Protein AF-A0A1V5L7S1-F1 (afdb_monomer)

Secondary structure (DSSP, 8-state):
-------PPPPP-PPPPPPGGGS-SS--TT--TTSEEEETTEEEEEEE--SS--S--EEEEESSPP-TT----SS--EEEEEGGG-EEPP--S-TTSSPPPHHHHHHHHHHHHH-S-----HHHHHHHT--SHHHHHHHHHHHHT--HHHHHHHHTTS-HHHHHHHHHHHHHHHHHTT-----

Sequence (183 aa):
MKRHHDATRPEPFEPTPIPEHHRPRRPVADLVVGESVWYRDQRYWLERVPESWDASCMVRISSDRILPDRVPPKDRVSFCVHADHVTKAPVTRNPYGRQPTKKAVDRREMNRKEGTRDNGDTVAVILRQAHTLDDVYRLTAKHLGVKEADLRAKYGRLNPGQQRMNCGNRLRGAHKRGLLKLN

Foldseek 3Di:
DDDDDDDDDDDDDDDDDDDPVPPQPDPLVPDDQQFWKDAPNFIWGFHDFDPDDPPQRWTKTWPDGDDDPDDPDPDTDIDIDRSSRIGGDDPDPDRGHDDDPPVRVVQVVCCVVVNNDPVPDLLSVQCVVPPDLLSLLVSLCVQQVHDSVVLCVVDVPDPSVVSSVVSSVSNVVCVVVVVGDPD

Nearest PDB structures (foldseek):
  1yby-assembly1_A  TM=5.438E-01  e=1.115E+00  Acetivibrio thermocellus
  1yby-assembly1_B  TM=5.087E-01  e=1.256E+00  Acetivibrio thermocellus
  1ueb-assembly1_A  TM=4.501E-01  e=8.782E-01  Thermus thermophilus
  1ueb-assembly2_B  TM=4.412E-01  e=1.050E+00  Thermus thermophilus
  2ix3-assembly1_B  TM=2.205E-01  e=5.254E+00  Saccharomyces cerevisiae

Radius of gyration: 31.99 Å; Cα contacts (8 Å, |Δi|>4): 168; chains: 1; bounding box: 48×57×106 Å

Mean predicted aligned error: 15.63 Å

Structure (mmCIF, N/CA/C/O backbone):
data_AF-A0A1V5L7S1-F1
#
_entry.id   AF-A0A1V5L7S1-F1
#
loop_
_atom_site.group_PDB
_atom_site.id
_atom_site.type_symbol
_atom_site.label_atom_id
_atom_site.label_alt_id
_atom_site.label_comp_id
_atom_site.label_asym_id
_atom_site.label_entity_id
_atom_site.label_seq_id
_atom_site.pdbx_PDB_ins_code
_atom_site.Cartn_x
_atom_site.Cartn_y
_atom_site.Cartn_z
_atom_site.occupancy
_atom_site.B_iso_or_equiv
_atom_site.auth_seq_id
_atom_site.auth_comp_id
_atom_site.auth_asym_id
_atom_site.auth_atom_id
_atom_site.pdbx_PDB_model_num
ATOM 1 N N . MET A 1 1 ? 13.472 -41.014 -79.925 1.00 47.19 1 MET A N 1
ATOM 2 C CA . MET A 1 1 ? 13.234 -39.555 -79.848 1.00 47.19 1 MET A CA 1
ATOM 3 C C . MET A 1 1 ? 13.234 -39.129 -78.382 1.00 47.19 1 MET A C 1
ATOM 5 O O . MET A 1 1 ? 12.256 -39.375 -77.690 1.00 47.19 1 MET A O 1
ATOM 9 N N . LYS A 1 2 ? 14.352 -38.587 -77.880 1.00 48.44 2 LYS A N 1
ATOM 10 C CA . LYS A 1 2 ? 14.472 -38.07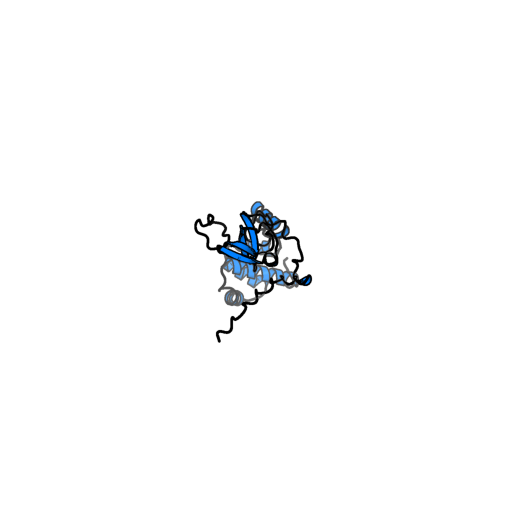6 -76.503 1.00 48.44 2 LYS A CA 1
ATOM 11 C C . LYS A 1 2 ? 14.082 -36.595 -76.508 1.00 48.44 2 LYS A C 1
ATOM 13 O O . LYS A 1 2 ? 14.720 -35.814 -77.205 1.00 48.44 2 LYS A O 1
ATOM 18 N N . ARG A 1 3 ? 13.016 -36.229 -75.791 1.00 58.62 3 ARG A N 1
ATOM 19 C CA . ARG A 1 3 ? 12.613 -34.828 -75.599 1.00 58.62 3 ARG A CA 1
ATOM 20 C C . ARG A 1 3 ? 13.480 -34.243 -74.488 1.00 58.62 3 ARG A C 1
ATOM 22 O O . ARG A 1 3 ? 13.413 -34.712 -73.356 1.00 58.62 3 ARG A O 1
ATOM 29 N N . HIS A 1 4 ? 14.323 -33.276 -74.834 1.00 58.78 4 HIS A N 1
ATOM 30 C CA . HIS A 1 4 ? 15.020 -32.447 -73.860 1.00 58.78 4 HIS A CA 1
ATOM 31 C C . HIS A 1 4 ? 13.988 -31.530 -73.195 1.00 58.78 4 HIS A C 1
ATOM 33 O O . HIS A 1 4 ? 13.328 -30.749 -73.875 1.00 58.78 4 HIS A O 1
ATOM 39 N N . HIS A 1 5 ? 13.809 -31.679 -71.883 1.00 61.75 5 HIS A N 1
ATOM 40 C CA . HIS A 1 5 ? 13.074 -30.718 -71.071 1.00 61.75 5 HIS A CA 1
ATOM 41 C C . HIS A 1 5 ? 14.023 -29.570 -70.735 1.00 61.75 5 HIS A C 1
ATOM 43 O O . HIS A 1 5 ? 14.982 -29.761 -69.988 1.00 61.75 5 HIS A O 1
ATOM 49 N N . ASP A 1 6 ? 13.761 -28.407 -71.325 1.00 67.50 6 ASP A N 1
ATOM 50 C CA . ASP A 1 6 ? 14.406 -27.155 -70.951 1.00 67.50 6 ASP A CA 1
ATOM 51 C C . ASP A 1 6 ? 13.973 -26.780 -69.530 1.00 67.50 6 ASP A C 1
ATOM 53 O O . ASP A 1 6 ? 12.782 -26.648 -69.236 1.00 67.50 6 ASP A O 1
ATOM 57 N N . ALA A 1 7 ? 14.947 -26.665 -68.630 1.00 65.00 7 ALA A N 1
ATOM 58 C CA . ALA A 1 7 ? 14.728 -26.247 -67.256 1.00 65.00 7 ALA A CA 1
ATOM 59 C C . ALA A 1 7 ? 14.625 -24.718 -67.218 1.00 65.00 7 ALA A C 1
ATOM 61 O O . ALA A 1 7 ? 15.635 -24.013 -67.201 1.00 65.00 7 ALA A O 1
ATOM 62 N N . THR A 1 8 ? 13.397 -24.202 -67.216 1.00 74.50 8 THR A N 1
ATOM 63 C CA . THR A 1 8 ? 13.124 -22.773 -67.048 1.00 74.50 8 THR A CA 1
ATOM 64 C C . THR A 1 8 ? 13.663 -22.312 -65.694 1.00 74.50 8 THR A C 1
ATOM 66 O O . THR A 1 8 ? 13.278 -22.827 -64.643 1.00 74.50 8 THR A O 1
ATOM 69 N N . ARG A 1 9 ? 14.600 -21.363 -65.719 1.00 70.75 9 ARG A N 1
ATOM 70 C CA . ARG A 1 9 ? 15.218 -20.784 -64.522 1.00 70.75 9 ARG A CA 1
ATOM 71 C C . ARG A 1 9 ? 14.132 -20.038 -63.725 1.00 70.75 9 ARG A C 1
ATOM 73 O O . ARG A 1 9 ? 13.419 -19.247 -64.338 1.00 70.75 9 ARG A O 1
ATOM 80 N N . PRO A 1 10 ? 13.964 -20.280 -62.411 1.00 71.62 10 PRO A N 1
ATOM 81 C CA . PRO A 1 10 ? 12.955 -19.572 -61.633 1.00 71.62 10 PRO A CA 1
ATOM 82 C C . PRO A 1 10 ? 13.271 -18.073 -61.608 1.00 71.62 10 PRO A C 1
ATOM 84 O O . PRO A 1 10 ? 14.418 -17.682 -61.376 1.00 71.62 10 PRO A O 1
ATOM 87 N N . GLU A 1 11 ? 12.246 -17.266 -61.874 1.00 76.69 11 GLU A N 1
ATOM 88 C CA . GLU A 1 11 ? 12.287 -15.805 -61.788 1.00 76.69 11 GLU A CA 1
ATOM 89 C C . GLU A 1 11 ? 12.789 -15.364 -60.399 1.00 76.69 11 GLU A C 1
ATOM 91 O O . GLU A 1 11 ? 12.430 -15.985 -59.387 1.00 76.69 11 GLU A O 1
ATOM 96 N N . PRO A 1 12 ? 13.632 -14.319 -60.319 1.00 73.31 12 PRO A N 1
ATOM 97 C CA . PRO A 1 12 ? 14.098 -13.787 -59.048 1.00 73.31 12 PRO A CA 1
ATOM 98 C C . PRO A 1 12 ? 12.904 -13.316 -58.210 1.00 73.31 12 PRO A C 1
ATOM 100 O O . PRO A 1 12 ? 12.060 -12.550 -58.664 1.00 73.31 12 PRO A O 1
ATOM 103 N N . PHE A 1 13 ? 12.830 -13.794 -56.969 1.00 70.12 13 PHE A N 1
ATOM 104 C CA . PHE A 1 13 ? 11.795 -13.389 -56.026 1.00 70.12 13 PHE A CA 1
ATOM 105 C C . PHE A 1 13 ? 11.998 -11.919 -55.647 1.00 70.12 13 PHE A C 1
ATOM 107 O O . PHE A 1 13 ? 12.919 -11.592 -54.895 1.00 70.12 13 PHE A O 1
ATOM 114 N N . GLU A 1 14 ? 11.150 -11.034 -56.165 1.00 70.75 14 GLU A N 1
ATOM 115 C CA . GLU A 1 14 ? 11.125 -9.640 -55.734 1.00 70.75 14 GLU A CA 1
ATOM 116 C C . GLU A 1 14 ? 10.438 -9.540 -54.361 1.00 70.75 14 GLU A C 1
ATOM 118 O O . GLU A 1 14 ? 9.270 -9.922 -54.222 1.00 70.75 14 GLU A O 1
ATOM 123 N N . PRO A 1 15 ? 11.133 -9.055 -53.314 1.00 65.19 15 PRO A N 1
ATOM 124 C CA . PRO A 1 15 ? 10.543 -8.932 -51.991 1.00 65.19 15 PRO A CA 1
ATOM 125 C C . PRO A 1 15 ? 9.391 -7.924 -52.026 1.00 65.19 15 PRO A C 1
ATOM 127 O O . PRO A 1 15 ? 9.558 -6.769 -52.417 1.00 65.19 15 PRO A O 1
ATOM 130 N N . THR A 1 16 ? 8.208 -8.362 -51.596 1.00 72.25 16 THR A N 1
ATOM 131 C CA . THR A 1 16 ? 7.017 -7.511 -51.559 1.00 72.25 16 THR A CA 1
ATOM 132 C C . THR A 1 16 ? 7.230 -6.356 -50.570 1.00 72.25 16 THR A C 1
ATOM 134 O O . THR A 1 16 ? 7.624 -6.606 -49.426 1.00 72.25 16 THR A O 1
ATOM 137 N N . PRO A 1 17 ? 6.978 -5.092 -50.961 1.00 69.00 17 PRO A N 1
ATOM 138 C CA . PRO A 1 17 ? 7.146 -3.955 -50.066 1.00 69.00 17 PRO A CA 1
ATOM 139 C C . PRO A 1 17 ? 6.198 -4.061 -48.865 1.00 69.00 17 PRO A C 1
ATOM 141 O O . PRO A 1 17 ? 5.005 -4.334 -49.003 1.00 69.00 17 PRO A O 1
ATOM 144 N N . ILE A 1 18 ? 6.743 -3.841 -47.670 1.00 56.22 18 ILE A N 1
ATOM 145 C CA . ILE A 1 18 ? 6.003 -3.938 -46.409 1.00 56.22 18 ILE A CA 1
ATOM 146 C C . ILE A 1 18 ? 5.002 -2.779 -46.322 1.00 56.22 18 ILE A C 1
ATOM 148 O O . ILE A 1 18 ? 5.395 -1.627 -46.541 1.00 56.22 18 ILE A O 1
ATOM 152 N N . PRO A 1 19 ? 3.737 -3.035 -45.949 1.00 67.69 19 PRO A N 1
ATOM 153 C CA . PRO A 1 19 ? 2.742 -1.980 -45.817 1.00 67.69 19 PRO A CA 1
ATOM 154 C C . PRO A 1 19 ? 3.143 -0.931 -44.769 1.00 67.69 19 PRO A C 1
ATOM 156 O O . PRO A 1 19 ? 3.564 -1.267 -43.661 1.00 67.69 19 PRO A O 1
ATOM 159 N N . GLU A 1 20 ? 2.964 0.357 -45.079 1.00 56.09 20 GLU A N 1
ATOM 160 C CA . GLU A 1 20 ? 3.420 1.471 -44.228 1.00 56.09 20 GLU A CA 1
ATOM 161 C C . GLU A 1 20 ? 2.848 1.470 -42.803 1.00 56.09 20 GLU A C 1
ATOM 163 O O . GLU A 1 20 ? 3.487 1.968 -41.880 1.00 56.09 20 GLU A O 1
ATOM 168 N N . HIS A 1 21 ? 1.674 0.877 -42.589 1.00 57.09 21 HIS A N 1
ATOM 169 C CA . HIS A 1 21 ? 1.041 0.784 -41.271 1.00 57.09 21 HIS A CA 1
ATOM 170 C C . HIS A 1 21 ? 1.715 -0.222 -40.326 1.00 57.09 21 HIS A C 1
ATOM 172 O O . HIS A 1 21 ? 1.443 -0.191 -39.126 1.00 57.09 21 HIS A O 1
ATOM 178 N N . HIS A 1 22 ? 2.614 -1.067 -40.840 1.00 53.12 22 HIS A N 1
ATOM 179 C CA . HIS A 1 22 ? 3.482 -1.929 -40.037 1.00 53.12 22 HIS A CA 1
ATOM 180 C C . HIS A 1 22 ? 4.819 -1.270 -39.679 1.00 53.12 22 HIS A C 1
ATOM 182 O O . HIS A 1 22 ? 5.630 -1.879 -38.983 1.00 53.12 22 HIS A O 1
ATOM 188 N N . ARG A 1 23 ? 5.064 -0.019 -40.100 1.00 53.91 23 ARG A N 1
ATOM 189 C CA . ARG A 1 23 ? 6.239 0.718 -39.631 1.00 53.91 23 ARG A CA 1
ATOM 190 C C . ARG A 1 23 ? 6.060 1.056 -38.144 1.00 53.91 23 ARG A C 1
ATOM 192 O O . ARG A 1 23 ? 5.032 1.633 -37.770 1.00 53.91 23 ARG A O 1
ATOM 199 N N . PRO A 1 24 ? 7.029 0.718 -37.276 1.00 53.25 24 PRO A N 1
ATOM 200 C CA . PRO A 1 24 ? 6.933 1.010 -35.852 1.00 53.25 24 PRO A CA 1
ATOM 201 C C . PRO A 1 24 ? 6.743 2.518 -35.634 1.00 53.25 24 PRO A C 1
ATOM 203 O O . PRO A 1 24 ? 7.514 3.342 -36.120 1.00 53.25 24 PRO A O 1
ATOM 206 N N . ARG A 1 25 ? 5.694 2.891 -34.888 1.00 53.25 25 ARG A N 1
ATOM 207 C CA . ARG A 1 25 ? 5.266 4.290 -34.671 1.00 53.25 25 ARG A CA 1
ATOM 208 C C . ARG A 1 25 ? 6.229 5.136 -33.825 1.00 53.25 25 ARG A C 1
ATOM 210 O O . ARG A 1 25 ? 5.955 6.311 -33.588 1.00 53.25 25 ARG A O 1
ATOM 217 N N . ARG A 1 26 ? 7.331 4.569 -33.335 1.00 56.25 26 ARG A N 1
ATOM 218 C CA . ARG A 1 26 ? 8.401 5.300 -32.646 1.00 56.25 26 ARG A CA 1
ATOM 219 C C . ARG A 1 26 ? 9.755 4.758 -33.088 1.00 56.25 26 ARG A C 1
ATOM 221 O O . ARG A 1 26 ? 9.886 3.538 -33.188 1.00 56.25 26 ARG A O 1
ATOM 228 N N . PRO A 1 27 ? 10.760 5.623 -33.300 1.00 54.16 27 PRO A N 1
ATOM 229 C CA . PRO A 1 27 ? 12.116 5.155 -33.492 1.00 54.16 27 PRO A CA 1
ATOM 230 C C . PRO A 1 27 ? 12.555 4.439 -32.216 1.00 54.16 27 PRO A C 1
ATOM 232 O O . PRO A 1 27 ? 12.608 5.014 -31.133 1.00 54.16 27 PRO A O 1
ATOM 235 N N . VAL A 1 28 ? 12.873 3.160 -32.368 1.00 58.66 28 VAL A N 1
ATOM 236 C CA . VAL A 1 28 ? 13.462 2.295 -31.340 1.00 58.66 28 VAL A CA 1
ATOM 237 C C . VAL A 1 28 ? 14.962 2.619 -31.141 1.00 58.66 28 VAL A C 1
ATOM 239 O O . VAL A 1 28 ? 15.698 1.888 -30.488 1.00 58.66 28 VAL A O 1
ATOM 242 N N . ALA A 1 29 ? 15.417 3.755 -31.680 1.00 62.78 29 ALA A N 1
ATOM 243 C CA . ALA A 1 29 ? 16.806 4.204 -31.735 1.00 62.78 29 ALA A CA 1
ATOM 244 C C . ALA A 1 29 ? 17.476 4.397 -30.359 1.00 62.78 29 ALA A C 1
ATOM 246 O O . ALA A 1 29 ? 18.691 4.536 -30.292 1.00 62.78 29 ALA A O 1
ATOM 247 N N . ASP A 1 30 ? 16.711 4.346 -29.266 1.00 79.75 30 ASP A N 1
ATOM 248 C CA . ASP A 1 30 ? 17.212 4.583 -27.909 1.00 79.75 30 ASP A CA 1
ATOM 249 C C . ASP A 1 30 ? 17.504 3.298 -27.113 1.00 79.75 30 ASP A C 1
ATOM 251 O O . ASP A 1 30 ? 17.789 3.368 -25.911 1.00 79.75 30 ASP A O 1
ATOM 255 N N . LEU A 1 31 ? 17.374 2.120 -27.729 1.00 85.75 31 LEU A N 1
ATOM 256 C CA . LEU A 1 31 ? 17.646 0.846 -27.070 1.00 85.75 31 LEU A CA 1
ATOM 257 C C . LEU A 1 31 ? 19.149 0.535 -27.048 1.00 85.75 31 LEU A C 1
ATOM 259 O O . LEU A 1 31 ? 19.775 0.402 -28.095 1.00 85.75 31 LEU A O 1
ATOM 263 N N . VAL A 1 32 ? 19.713 0.348 -25.851 1.00 85.25 32 VAL A N 1
ATOM 264 C CA . VAL A 1 32 ? 21.137 0.028 -25.661 1.00 85.25 32 VAL A CA 1
ATOM 265 C C . VAL A 1 32 ? 21.290 -1.320 -24.957 1.00 85.25 32 VAL A C 1
ATOM 267 O O . VAL A 1 32 ? 20.628 -1.592 -23.955 1.00 85.25 32 VAL A O 1
ATOM 270 N N . VAL A 1 33 ? 22.166 -2.186 -25.473 1.00 83.56 33 VAL A N 1
ATOM 271 C CA . VAL A 1 33 ? 22.484 -3.474 -24.831 1.00 83.56 33 VAL A CA 1
ATOM 272 C C . VAL A 1 33 ? 22.952 -3.244 -23.392 1.00 83.56 33 VAL A C 1
ATOM 274 O O . VAL A 1 33 ? 23.729 -2.336 -23.112 1.00 83.56 33 VAL A O 1
ATOM 277 N N . GLY A 1 34 ? 22.466 -4.069 -22.466 1.00 78.88 34 GLY A N 1
ATOM 278 C CA . GLY A 1 34 ? 22.718 -3.923 -21.034 1.00 78.88 34 GLY A CA 1
ATOM 279 C C . GLY A 1 34 ? 21.736 -2.991 -20.324 1.00 78.88 34 GLY A C 1
ATOM 280 O O . GLY A 1 34 ? 21.643 -3.043 -19.099 1.00 78.88 34 GLY A O 1
ATOM 281 N N . GLU A 1 35 ? 20.942 -2.197 -21.047 1.00 84.38 35 GLU A N 1
ATOM 282 C CA . GLU A 1 35 ? 19.783 -1.539 -20.453 1.00 84.38 35 GLU A CA 1
ATOM 283 C C . GLU A 1 35 ? 18.641 -2.535 -20.230 1.00 84.38 35 GLU A C 1
ATOM 285 O O . GLU A 1 35 ? 18.656 -3.698 -20.638 1.00 84.38 35 GLU A O 1
ATOM 290 N N . SER A 1 36 ? 17.613 -2.062 -19.542 1.00 84.81 36 SER A N 1
ATOM 291 C CA . SER A 1 36 ? 16.421 -2.844 -19.260 1.00 84.81 36 SER A CA 1
ATOM 292 C C . SER A 1 36 ? 15.216 -2.321 -20.025 1.00 84.81 36 SER A C 1
ATOM 294 O O . SER A 1 36 ? 15.046 -1.109 -20.172 1.00 84.81 36 SER A O 1
ATOM 296 N N . VAL A 1 37 ? 14.331 -3.228 -20.411 1.00 87.69 37 VAL A N 1
ATOM 297 C CA . VAL A 1 37 ? 13.100 -2.927 -21.143 1.00 87.69 37 VAL A CA 1
ATOM 298 C C . VAL A 1 37 ? 11.893 -3.547 -20.448 1.00 87.69 37 VAL A C 1
ATOM 300 O O . VAL A 1 37 ? 12.024 -4.533 -19.722 1.00 87.69 37 VAL A O 1
ATOM 303 N N . TRP A 1 38 ? 10.718 -2.963 -20.660 1.00 86.88 38 TRP A N 1
ATOM 304 C CA . TRP A 1 38 ? 9.432 -3.547 -20.295 1.00 86.88 38 TRP A CA 1
ATOM 305 C C . TRP A 1 38 ? 8.886 -4.385 -21.450 1.00 86.88 38 TRP A C 1
ATOM 307 O O . TRP A 1 38 ? 8.850 -3.910 -22.582 1.00 86.88 38 TRP A O 1
ATOM 317 N N . TYR A 1 39 ? 8.419 -5.594 -21.145 1.00 87.88 39 TYR A N 1
ATOM 318 C CA . TYR A 1 39 ? 7.682 -6.484 -22.041 1.00 87.88 39 TYR A CA 1
ATOM 319 C C . TYR A 1 39 ? 6.600 -7.216 -21.236 1.00 87.88 39 TYR A C 1
ATOM 321 O O . TYR A 1 39 ? 6.909 -7.816 -20.208 1.00 87.88 39 TYR A O 1
ATOM 329 N N . ARG A 1 40 ? 5.330 -7.154 -21.667 1.00 85.19 40 ARG A N 1
ATOM 330 C CA . ARG A 1 40 ? 4.173 -7.762 -20.961 1.00 85.19 40 ARG A CA 1
ATOM 331 C C . ARG A 1 40 ? 4.171 -7.488 -19.444 1.00 85.19 40 ARG A C 1
ATOM 333 O O . ARG A 1 40 ? 4.105 -8.412 -18.635 1.00 85.19 40 ARG A O 1
ATOM 340 N N . ASP A 1 41 ? 4.322 -6.214 -19.078 1.00 78.50 41 ASP A N 1
ATOM 341 C CA . ASP A 1 41 ? 4.381 -5.722 -17.690 1.00 78.50 41 ASP A CA 1
ATOM 342 C C . ASP A 1 41 ? 5.529 -6.283 -16.827 1.00 78.50 41 ASP A C 1
ATOM 344 O O . ASP A 1 41 ? 5.541 -6.125 -15.605 1.00 78.50 41 ASP A O 1
ATOM 348 N N . GLN A 1 42 ? 6.532 -6.904 -17.449 1.00 80.25 42 GLN A N 1
ATOM 349 C CA . GLN A 1 42 ? 7.728 -7.424 -16.788 1.00 80.25 42 GLN A CA 1
ATOM 350 C C . GLN A 1 42 ? 8.985 -6.754 -17.331 1.00 80.25 42 GLN A C 1
ATOM 352 O O . GLN A 1 42 ? 9.038 -6.334 -18.487 1.00 80.25 42 GLN A O 1
ATOM 357 N N . ARG A 1 43 ? 10.000 -6.621 -16.473 1.00 83.81 43 ARG A N 1
ATOM 358 C CA . ARG A 1 43 ? 11.271 -5.991 -16.824 1.00 83.81 43 ARG A CA 1
ATOM 359 C C . ARG A 1 43 ? 12.315 -7.054 -17.135 1.00 83.81 43 ARG A C 1
ATOM 361 O O . ARG A 1 43 ? 12.518 -7.969 -16.336 1.00 83.81 43 ARG A O 1
ATOM 368 N N . TYR A 1 44 ? 13.001 -6.877 -18.255 1.00 85.81 44 TYR A N 1
ATOM 369 C CA . TYR A 1 44 ? 14.032 -7.784 -18.748 1.00 85.81 44 TYR A CA 1
ATOM 370 C C . TYR A 1 44 ? 15.299 -7.019 -19.113 1.00 85.81 44 TYR A C 1
ATOM 372 O O . TYR A 1 44 ? 15.249 -5.814 -19.374 1.00 85.81 44 TYR A O 1
ATOM 380 N N . TRP A 1 45 ? 16.429 -7.724 -19.136 1.00 84.06 45 TRP A N 1
ATOM 381 C CA . TRP A 1 45 ? 17.676 -7.207 -19.696 1.00 84.06 45 TRP A CA 1
ATOM 382 C C . TRP A 1 45 ? 17.643 -7.288 -21.215 1.00 84.06 45 TRP A C 1
ATOM 384 O O . TRP A 1 45 ? 17.261 -8.320 -21.771 1.00 84.06 45 TRP A O 1
ATOM 394 N N . LEU A 1 46 ? 18.078 -6.214 -21.864 1.00 86.25 46 LEU A N 1
ATOM 395 C CA . LEU A 1 46 ? 18.299 -6.181 -23.296 1.00 86.25 46 LEU A CA 1
ATOM 396 C C . LEU A 1 46 ? 19.692 -6.732 -23.607 1.00 86.25 46 LEU A C 1
ATOM 398 O O . LEU A 1 46 ? 20.693 -6.201 -23.131 1.00 86.25 46 LEU A O 1
ATOM 402 N N . GLU A 1 47 ? 19.760 -7.804 -24.390 1.00 85.75 47 GLU A N 1
ATOM 403 C CA . GLU A 1 47 ? 21.012 -8.522 -24.670 1.00 85.75 47 GLU A CA 1
ATOM 404 C C . GLU A 1 47 ? 21.527 -8.270 -26.081 1.00 85.75 47 GLU A C 1
ATOM 406 O O . GLU A 1 47 ? 22.734 -8.258 -26.304 1.00 85.75 47 GLU A O 1
ATOM 411 N N . ARG A 1 48 ? 20.622 -8.060 -27.042 1.00 87.06 48 ARG A N 1
ATOM 412 C CA . ARG A 1 48 ? 20.989 -7.743 -28.422 1.00 87.06 48 ARG A CA 1
ATOM 413 C C . ARG A 1 48 ? 19.978 -6.794 -29.040 1.00 87.06 48 ARG A C 1
ATOM 415 O O . ARG A 1 48 ? 18.771 -7.024 -28.944 1.00 87.06 48 ARG A O 1
ATOM 422 N N . VAL A 1 49 ? 20.507 -5.790 -29.726 1.00 85.94 49 VAL A N 1
ATOM 423 C CA . VAL A 1 49 ? 19.777 -4.887 -30.616 1.00 85.94 49 VAL A CA 1
ATOM 424 C C . VAL A 1 49 ? 20.296 -5.142 -32.035 1.00 85.94 49 VAL A C 1
ATOM 426 O O . VAL A 1 49 ? 21.508 -5.314 -32.186 1.00 85.9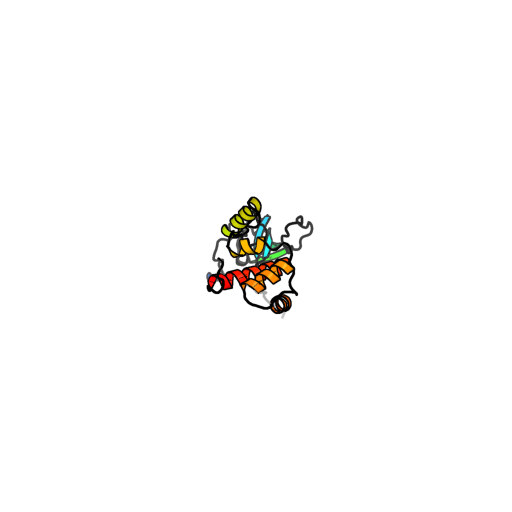4 49 VAL A O 1
ATOM 429 N N . PRO A 1 50 ? 19.428 -5.269 -33.053 1.00 81.75 50 PRO A N 1
ATOM 430 C CA . PRO A 1 50 ? 19.881 -5.443 -34.430 1.00 81.75 50 PRO A CA 1
ATOM 431 C C . PRO A 1 50 ? 20.626 -4.193 -34.925 1.00 81.75 50 PRO A C 1
ATOM 433 O O . PRO A 1 50 ? 20.289 -3.073 -34.548 1.00 81.75 50 PRO A O 1
ATOM 436 N N . GLU A 1 51 ? 21.644 -4.394 -35.765 1.00 74.19 51 GLU A N 1
ATOM 437 C CA . GLU A 1 51 ? 22.448 -3.307 -36.353 1.00 74.19 51 GLU A CA 1
ATOM 438 C C . GLU A 1 51 ? 21.669 -2.540 -37.430 1.00 74.19 51 GLU A C 1
ATOM 440 O O . GLU A 1 51 ? 21.799 -1.322 -37.549 1.00 74.19 51 GLU A O 1
ATOM 445 N N . SER A 1 52 ? 20.814 -3.244 -38.177 1.00 74.38 52 SER A N 1
ATOM 446 C CA . SER A 1 52 ? 19.909 -2.683 -39.177 1.00 74.38 52 SER A CA 1
ATOM 447 C C . SER A 1 52 ? 18.458 -3.011 -38.840 1.00 74.38 52 SER A C 1
ATOM 449 O O . SER A 1 52 ? 18.131 -4.134 -38.461 1.00 74.38 52 SER A O 1
ATOM 451 N N . TRP A 1 53 ? 17.581 -2.023 -39.005 1.00 67.44 53 TRP A N 1
ATOM 452 C CA . TRP A 1 53 ? 16.151 -2.150 -38.731 1.00 67.44 53 TRP A CA 1
ATOM 453 C C . TRP A 1 53 ? 15.395 -2.527 -40.013 1.00 67.44 53 TRP A C 1
ATOM 455 O O . TRP A 1 53 ? 14.713 -1.691 -40.605 1.00 67.44 53 TRP A O 1
ATOM 465 N N . ASP A 1 54 ? 15.572 -3.761 -40.485 1.00 69.06 54 ASP A N 1
ATOM 466 C CA . ASP A 1 54 ? 14.778 -4.327 -41.583 1.00 69.06 54 ASP A CA 1
ATOM 467 C C . ASP A 1 54 ? 13.494 -5.003 -41.060 1.00 69.06 54 ASP A C 1
ATOM 469 O O . ASP A 1 54 ? 13.195 -4.967 -39.872 1.00 69.06 54 ASP A O 1
ATOM 473 N N . ALA A 1 55 ? 12.679 -5.570 -41.949 1.00 55.44 55 ALA A N 1
ATOM 474 C CA . ALA A 1 55 ? 11.319 -6.086 -41.717 1.00 55.44 55 ALA A CA 1
ATOM 475 C C . ALA A 1 55 ? 11.072 -6.914 -40.434 1.00 55.44 55 ALA A C 1
ATOM 477 O O . ALA A 1 55 ? 9.926 -7.084 -40.025 1.00 55.44 55 ALA A O 1
ATOM 478 N N . SER A 1 56 ? 12.124 -7.463 -39.827 1.00 62.28 56 SER A N 1
ATOM 479 C CA . SER A 1 56 ? 12.093 -8.371 -38.683 1.00 62.28 56 SER A CA 1
ATOM 480 C C . SER A 1 56 ? 12.953 -7.854 -37.527 1.00 62.28 56 SER A C 1
ATOM 482 O O . SER A 1 56 ? 13.901 -8.513 -37.096 1.00 62.28 56 SER A O 1
ATOM 484 N N . CYS A 1 57 ? 12.626 -6.671 -37.003 1.00 74.44 57 CYS A N 1
ATOM 485 C CA . CYS A 1 57 ? 13.360 -6.036 -35.906 1.00 74.44 57 CYS A CA 1
ATOM 486 C C . CYS A 1 57 ? 13.138 -6.763 -34.576 1.00 74.44 57 CYS A C 1
ATOM 488 O O . CYS A 1 57 ? 12.352 -6.345 -33.723 1.00 74.44 57 CYS A O 1
ATOM 490 N N . MET A 1 58 ? 13.837 -7.878 -34.404 1.00 84.88 58 MET A N 1
ATOM 491 C CA . MET A 1 58 ? 13.795 -8.685 -33.198 1.00 84.88 58 MET A CA 1
ATOM 492 C C . MET A 1 58 ? 14.913 -8.253 -32.253 1.00 84.88 58 MET A C 1
ATOM 494 O O . MET A 1 58 ? 16.095 -8.312 -32.592 1.00 84.88 58 MET A O 1
ATOM 498 N N . VAL A 1 59 ? 14.546 -7.865 -31.037 1.00 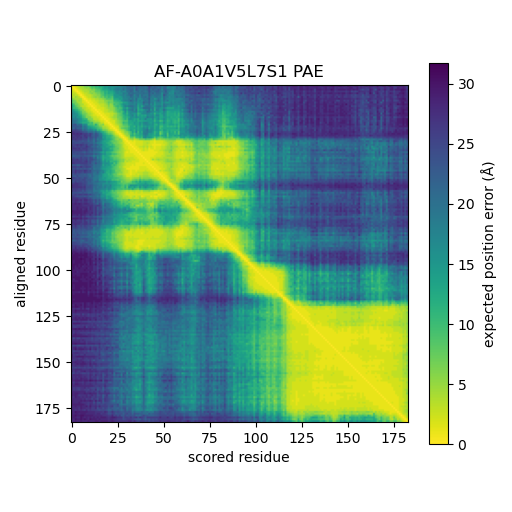87.00 59 VAL A N 1
ATOM 499 C CA . VAL A 1 59 ? 15.488 -7.692 -29.933 1.00 87.00 59 VAL A CA 1
ATOM 500 C C . VAL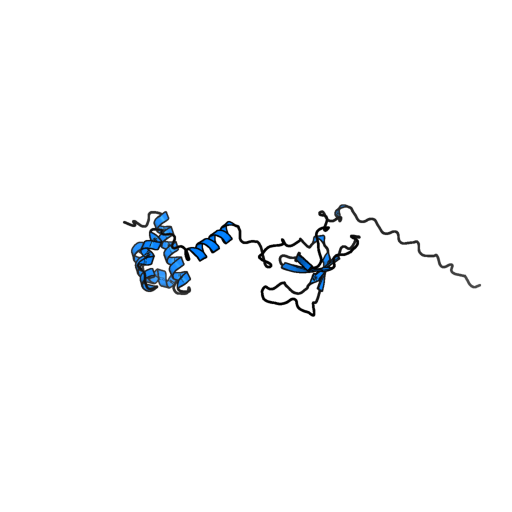 A 1 59 ? 15.581 -8.978 -29.128 1.00 87.00 59 VAL A C 1
ATOM 502 O O . VAL A 1 59 ? 14.588 -9.683 -28.939 1.00 87.00 59 VAL A O 1
ATOM 505 N N . ARG A 1 60 ? 16.776 -9.292 -28.630 1.00 88.88 60 ARG A N 1
ATOM 506 C CA . ARG A 1 60 ? 16.971 -10.422 -27.717 1.00 88.88 60 ARG A CA 1
ATOM 507 C C . ARG A 1 60 ? 16.882 -9.909 -26.290 1.00 88.88 60 ARG A C 1
ATOM 509 O O . ARG A 1 60 ? 17.683 -9.058 -25.897 1.00 88.88 60 ARG A O 1
ATOM 516 N N . ILE A 1 61 ? 15.927 -10.430 -25.529 1.00 88.00 61 ILE A N 1
ATOM 517 C CA . ILE A 1 61 ? 15.780 -10.134 -24.105 1.00 88.00 61 ILE A CA 1
ATOM 518 C C . ILE A 1 61 ? 15.995 -11.400 -23.280 1.00 88.00 61 ILE A C 1
ATOM 520 O O . ILE A 1 61 ? 15.682 -12.509 -23.720 1.00 88.00 61 ILE A O 1
ATOM 524 N N . SER A 1 62 ? 16.568 -11.236 -22.091 1.00 84.50 62 SER A N 1
ATOM 525 C CA . SER A 1 62 ? 16.793 -12.356 -21.172 1.00 84.50 62 SER A CA 1
ATOM 526 C C . SER A 1 62 ? 15.464 -13.002 -20.763 1.00 84.50 62 SER A C 1
ATOM 528 O O . SER A 1 62 ? 14.476 -12.298 -20.564 1.00 84.50 62 SER A O 1
ATOM 530 N N . SER A 1 63 ? 15.421 -14.327 -20.600 1.00 80.31 63 SER A N 1
ATOM 531 C CA . SER A 1 63 ? 14.288 -15.020 -19.968 1.00 80.31 63 SER A CA 1
ATOM 532 C C . SER A 1 63 ? 14.252 -14.816 -18.459 1.00 80.31 63 SER A C 1
ATOM 534 O O . SER A 1 63 ? 13.198 -14.958 -17.836 1.00 80.31 63 SER A O 1
ATOM 536 N N . ASP A 1 64 ? 15.404 -14.496 -17.872 1.00 73.44 64 ASP A N 1
ATOM 537 C CA . ASP A 1 64 ? 15.536 -14.300 -16.445 1.00 73.44 64 ASP A CA 1
ATOM 538 C C . ASP A 1 64 ? 15.002 -12.931 -16.056 1.00 73.44 64 ASP A C 1
ATOM 540 O O . ASP A 1 64 ? 15.398 -11.878 -16.566 1.00 73.44 64 ASP A O 1
ATOM 544 N N . ARG A 1 65 ? 14.072 -12.955 -15.106 1.00 67.81 65 ARG A N 1
ATOM 545 C CA . ARG A 1 65 ? 13.526 -11.738 -14.521 1.00 67.81 65 ARG A CA 1
ATOM 546 C C . ARG A 1 65 ? 14.624 -11.041 -13.731 1.00 67.81 65 ARG A C 1
ATOM 548 O O . ARG A 1 65 ? 15.340 -11.677 -12.957 1.00 67.81 65 ARG A O 1
ATOM 555 N N . ILE A 1 66 ? 14.708 -9.722 -13.867 1.00 67.44 66 ILE A N 1
ATOM 556 C CA . ILE A 1 66 ? 15.591 -8.930 -13.011 1.00 67.44 66 ILE A CA 1
ATOM 557 C C . ILE A 1 66 ? 15.026 -8.985 -11.581 1.00 67.44 66 ILE A C 1
ATOM 559 O O . ILE A 1 66 ? 13.914 -8.511 -11.343 1.00 67.44 66 ILE A O 1
ATOM 563 N N . LEU A 1 67 ? 15.775 -9.573 -10.641 1.00 60.53 67 LEU A N 1
ATOM 564 C CA . LEU A 1 67 ? 15.436 -9.650 -9.212 1.00 60.53 67 LEU A CA 1
ATOM 565 C C . LEU A 1 67 ? 16.444 -8.832 -8.368 1.00 60.53 67 LEU A C 1
ATOM 567 O O . LEU A 1 67 ? 17.625 -8.849 -8.709 1.00 60.53 67 LEU A O 1
ATOM 571 N N . PRO A 1 68 ? 16.015 -8.169 -7.267 1.00 52.44 68 PRO A N 1
ATOM 572 C CA . PRO A 1 68 ? 16.837 -7.257 -6.449 1.00 52.44 68 PRO A CA 1
ATOM 573 C C . PRO A 1 68 ? 18.166 -7.813 -5.956 1.00 52.44 68 PRO A C 1
ATOM 575 O O . PRO A 1 68 ? 19.167 -7.104 -5.979 1.00 52.44 68 PRO A O 1
ATOM 578 N N . ASP A 1 69 ? 18.162 -9.080 -5.552 1.00 53.66 69 ASP A N 1
ATOM 579 C CA . ASP A 1 69 ? 19.243 -9.669 -4.762 1.00 53.66 69 ASP A CA 1
ATOM 580 C C . ASP A 1 69 ? 20.003 -10.759 -5.528 1.00 53.66 69 ASP A C 1
ATOM 582 O O . ASP A 1 69 ? 20.807 -11.494 -4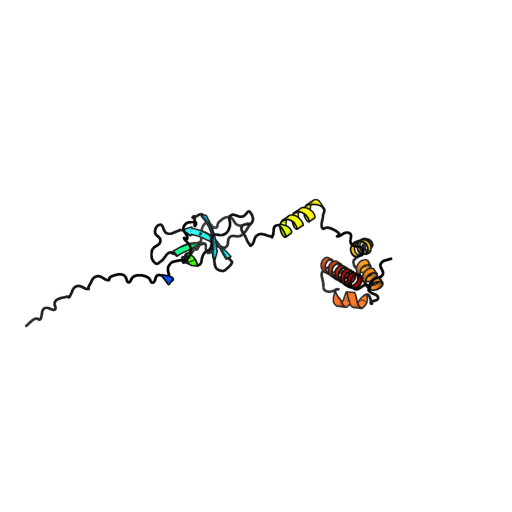.954 1.00 53.66 69 ASP A O 1
ATOM 586 N N . ARG A 1 70 ? 19.736 -10.908 -6.832 1.00 52.12 70 ARG A N 1
ATOM 587 C CA . ARG A 1 70 ? 20.412 -11.903 -7.667 1.00 52.12 70 ARG A CA 1
ATOM 588 C C . ARG A 1 70 ? 21.393 -11.237 -8.609 1.00 52.12 70 ARG A C 1
ATOM 590 O O . ARG A 1 70 ? 21.028 -10.407 -9.438 1.00 52.12 70 ARG A O 1
ATOM 597 N N . VAL A 1 71 ? 22.640 -11.687 -8.517 1.00 59.78 71 VAL A N 1
ATOM 598 C CA . VAL A 1 71 ? 23.635 -11.450 -9.558 1.00 59.78 71 VAL A CA 1
ATOM 599 C C . VAL A 1 71 ? 23.058 -11.965 -10.885 1.00 59.78 71 VAL A C 1
ATOM 601 O O . VAL A 1 71 ? 22.476 -13.055 -10.893 1.00 59.78 71 VAL A O 1
ATOM 604 N N . PRO A 1 72 ? 23.195 -11.205 -11.987 1.00 58.91 72 PRO A N 1
ATOM 605 C CA . PRO A 1 72 ? 23.132 -11.717 -13.350 1.00 58.91 72 PRO A CA 1
ATOM 606 C C . PRO A 1 72 ? 23.463 -13.216 -13.466 1.00 58.91 72 PRO A C 1
ATOM 608 O O . PRO A 1 72 ? 24.622 -13.576 -13.247 1.00 58.91 72 PRO A O 1
ATOM 611 N N . PRO A 1 73 ? 22.499 -14.097 -13.797 1.00 63.66 73 PRO A N 1
ATOM 612 C CA . PRO A 1 73 ? 22.822 -15.490 -14.085 1.00 63.66 73 PRO A CA 1
ATOM 613 C C . PRO A 1 73 ? 23.846 -15.548 -15.225 1.00 63.66 73 PRO A C 1
ATOM 615 O O . PRO A 1 73 ? 23.769 -14.750 -16.167 1.00 63.66 73 PRO A O 1
ATOM 618 N N . LYS A 1 74 ? 24.838 -16.440 -15.085 1.00 64.62 74 LYS A N 1
ATOM 619 C CA . LYS A 1 74 ? 25.911 -16.645 -16.073 1.00 64.62 74 LYS A CA 1
ATOM 620 C C . LYS A 1 74 ? 25.391 -17.383 -17.309 1.00 64.62 74 LYS A C 1
ATOM 622 O O . LYS A 1 74 ? 25.743 -17.006 -18.420 1.00 64.62 74 LYS A O 1
ATOM 627 N N . ASP A 1 75 ? 24.488 -18.339 -17.098 1.00 70.12 75 ASP A N 1
ATOM 628 C CA . ASP A 1 75 ? 23.840 -19.122 -18.149 1.00 70.12 75 ASP A CA 1
ATOM 629 C C . ASP A 1 75 ? 22.404 -18.629 -18.319 1.00 70.12 75 ASP A C 1
ATOM 631 O O . ASP A 1 75 ? 21.508 -18.997 -17.559 1.00 70.12 75 ASP A O 1
ATOM 635 N N . ARG A 1 76 ? 22.197 -17.726 -19.279 1.00 70.38 76 ARG A N 1
ATOM 636 C CA . ARG A 1 76 ? 20.886 -17.124 -19.531 1.00 70.38 76 ARG A CA 1
ATOM 637 C C . ARG A 1 76 ? 20.211 -17.813 -20.695 1.00 70.38 76 ARG A C 1
ATOM 639 O O . ARG A 1 76 ? 20.780 -17.905 -21.784 1.00 70.38 76 ARG A O 1
ATOM 646 N N . VAL A 1 77 ? 18.966 -18.218 -20.491 1.00 80.81 77 VAL A N 1
ATOM 647 C CA . VAL A 1 77 ? 18.069 -18.447 -21.620 1.00 80.81 77 VAL A CA 1
ATOM 648 C C . VAL A 1 77 ? 17.585 -17.070 -22.087 1.00 80.81 77 VAL A C 1
ATOM 650 O O . VAL A 1 77 ? 17.443 -16.129 -21.305 1.00 80.81 77 VAL A O 1
ATOM 653 N N . SER A 1 78 ? 17.396 -16.904 -23.388 1.00 88.06 78 SER A N 1
ATOM 654 C CA . SER A 1 78 ? 16.929 -15.643 -23.961 1.00 88.06 78 SER A CA 1
ATOM 655 C C . SER A 1 78 ? 15.853 -15.936 -24.982 1.00 88.06 78 SER A C 1
ATOM 657 O O . SER A 1 78 ? 15.805 -17.025 -25.553 1.00 88.06 78 SER A O 1
ATOM 659 N N . PHE A 1 79 ? 15.015 -14.947 -25.251 1.00 88.88 79 PHE A N 1
ATOM 660 C CA . PHE A 1 79 ? 14.030 -15.045 -26.311 1.00 88.88 79 PHE A CA 1
ATOM 661 C C . PHE A 1 79 ? 13.995 -13.759 -27.125 1.00 88.88 79 PHE A C 1
ATOM 663 O O . PHE A 1 79 ? 14.377 -12.680 -26.663 1.00 88.88 79 PHE A O 1
ATOM 670 N N . CYS A 1 80 ? 13.584 -13.903 -28.378 1.00 90.75 80 CYS A N 1
ATOM 671 C CA . CYS A 1 80 ? 13.492 -12.798 -29.313 1.00 90.75 80 CYS A CA 1
ATOM 672 C C . CYS A 1 80 ? 12.082 -12.207 -29.262 1.00 90.75 80 CYS A C 1
ATOM 674 O O . CYS A 1 80 ? 11.093 -12.941 -29.304 1.00 90.75 80 CYS A O 1
ATOM 676 N N . VAL A 1 81 ? 11.989 -10.882 -29.203 1.00 89.75 81 VAL A N 1
ATOM 677 C CA . VAL A 1 81 ? 10.723 -10.144 -29.224 1.00 89.75 81 VAL A CA 1
ATOM 678 C C . VAL A 1 81 ? 10.811 -9.046 -30.267 1.00 89.75 81 VAL A C 1
ATOM 680 O O . VAL A 1 81 ? 11.859 -8.425 -30.421 1.00 89.75 81 VAL A O 1
ATOM 683 N N . HIS A 1 82 ? 9.712 -8.796 -30.970 1.00 88.75 82 HIS A N 1
ATOM 684 C CA . HIS A 1 82 ? 9.635 -7.669 -31.885 1.00 88.75 82 HIS A CA 1
ATOM 685 C C . HIS A 1 82 ? 9.763 -6.350 -31.111 1.00 88.75 82 HIS A C 1
ATOM 687 O O . HIS A 1 82 ? 9.225 -6.197 -30.010 1.00 88.75 82 HIS A O 1
ATOM 693 N N . ALA A 1 83 ? 10.558 -5.422 -31.630 1.00 86.56 83 ALA A N 1
ATOM 694 C CA . ALA A 1 83 ? 11.005 -4.289 -30.833 1.00 86.56 83 ALA A CA 1
ATOM 695 C C . ALA A 1 83 ? 9.900 -3.259 -30.526 1.00 86.56 83 ALA A C 1
ATOM 697 O O . ALA A 1 83 ? 10.016 -2.480 -29.585 1.00 86.56 83 ALA A O 1
ATOM 698 N N . ASP A 1 84 ? 8.807 -3.279 -31.284 1.00 85.00 84 ASP A N 1
ATOM 699 C CA . ASP A 1 84 ? 7.583 -2.513 -31.018 1.00 85.00 84 ASP A CA 1
ATOM 700 C C . ASP A 1 84 ? 6.827 -2.983 -29.764 1.00 85.00 84 ASP A C 1
ATOM 702 O O . ASP A 1 84 ? 6.073 -2.212 -29.168 1.00 85.00 84 ASP A O 1
ATOM 706 N N . HIS A 1 85 ? 7.041 -4.226 -29.331 1.00 87.69 85 HIS A N 1
ATOM 707 C CA . HIS A 1 85 ? 6.453 -4.779 -28.116 1.00 87.69 85 HIS A CA 1
ATOM 708 C C . HIS A 1 85 ? 7.265 -4.469 -26.859 1.00 87.69 85 HIS A C 1
ATOM 710 O O . HIS A 1 85 ? 6.809 -4.777 -25.752 1.00 87.69 85 HIS A O 1
ATOM 716 N N . VAL A 1 86 ? 8.460 -3.891 -27.000 1.00 87.12 86 VAL A N 1
ATOM 717 C CA . VAL A 1 86 ? 9.285 -3.496 -25.861 1.00 87.12 86 VAL A CA 1
ATOM 718 C C . VAL A 1 86 ? 9.266 -1.985 -25.680 1.00 87.12 86 VAL A C 1
ATOM 720 O O . VAL A 1 86 ? 9.216 -1.208 -26.626 1.00 87.12 86 VAL A O 1
ATOM 723 N N . THR A 1 87 ? 9.303 -1.535 -24.431 1.00 87.50 87 THR A N 1
ATOM 724 C CA . THR A 1 87 ? 9.449 -0.109 -24.110 1.00 87.50 87 THR A CA 1
ATOM 725 C C . THR A 1 87 ? 10.660 0.077 -23.216 1.00 87.50 87 THR A C 1
ATOM 727 O O . THR A 1 87 ? 10.817 -0.663 -22.243 1.00 87.50 87 THR A O 1
ATOM 730 N N . LYS A 1 88 ? 11.513 1.068 -23.508 1.00 85.00 88 LYS A N 1
ATOM 731 C CA . LYS A 1 88 ? 12.668 1.399 -22.663 1.00 85.00 88 LYS A CA 1
ATOM 732 C C . LYS A 1 88 ? 12.209 1.582 -21.216 1.00 85.00 88 LYS A C 1
ATOM 734 O O . LYS A 1 88 ? 11.340 2.410 -20.930 1.00 85.00 88 LYS A O 1
ATOM 739 N N . ALA A 1 89 ? 12.752 0.780 -20.301 1.00 78.38 89 ALA A N 1
ATOM 740 C CA . ALA A 1 89 ? 12.452 0.963 -18.892 1.00 78.38 89 ALA A CA 1
ATOM 741 C C . ALA A 1 89 ? 13.233 2.187 -18.402 1.00 78.38 89 ALA A C 1
ATOM 743 O O . ALA A 1 89 ? 14.413 2.331 -18.727 1.00 78.38 89 ALA A O 1
ATOM 744 N N . PRO A 1 90 ? 12.607 3.090 -17.634 1.00 75.62 90 PRO A N 1
ATOM 745 C CA . PRO A 1 90 ? 13.272 4.313 -17.234 1.00 75.62 90 PRO A CA 1
ATOM 746 C C . PRO A 1 90 ? 14.477 3.973 -16.345 1.00 75.62 90 PRO A C 1
ATOM 748 O O . PRO A 1 90 ? 14.394 3.109 -15.456 1.00 75.62 90 PRO A O 1
ATOM 751 N N . VAL A 1 91 ? 15.593 4.666 -16.593 1.00 62.25 91 VAL A N 1
ATOM 752 C CA . VAL A 1 91 ? 16.812 4.609 -15.778 1.00 62.25 91 VAL A CA 1
ATOM 753 C C . VAL A 1 91 ? 16.467 5.228 -14.433 1.00 62.25 91 VAL A C 1
ATOM 755 O O . VAL A 1 91 ? 16.538 6.434 -14.225 1.00 62.25 91 VAL A O 1
ATOM 758 N N . THR A 1 92 ? 15.946 4.410 -13.530 1.00 56.81 92 THR A N 1
ATOM 759 C CA . THR A 1 92 ? 15.509 4.867 -12.220 1.00 56.81 92 THR A CA 1
ATOM 760 C C . THR A 1 92 ? 16.205 4.078 -11.136 1.00 56.81 92 THR A C 1
ATOM 762 O O . THR A 1 92 ? 16.520 2.902 -11.302 1.00 56.81 92 THR A O 1
ATOM 765 N N . ARG A 1 93 ? 16.375 4.729 -9.983 1.00 52.41 93 ARG A N 1
ATOM 766 C CA . ARG A 1 93 ? 16.930 4.150 -8.752 1.00 52.41 93 ARG A CA 1
ATOM 767 C C . ARG A 1 93 ? 16.146 2.940 -8.221 1.00 52.41 93 ARG A C 1
ATOM 769 O O . ARG A 1 93 ? 16.628 2.275 -7.315 1.00 52.41 93 ARG A O 1
ATOM 776 N N . ASN A 1 94 ? 14.945 2.674 -8.750 1.00 52.66 94 ASN A N 1
ATOM 777 C CA . ASN A 1 94 ? 14.164 1.478 -8.452 1.00 52.66 94 ASN A CA 1
ATOM 778 C C . ASN A 1 94 ? 14.107 0.580 -9.702 1.00 52.66 94 ASN A C 1
ATOM 780 O O . ASN A 1 94 ? 13.312 0.841 -10.611 1.00 52.66 94 ASN A O 1
ATOM 784 N N . PRO A 1 95 ? 14.917 -0.487 -9.759 1.00 49.53 95 PRO A N 1
ATOM 785 C CA . PRO A 1 95 ? 14.982 -1.350 -10.926 1.00 49.53 95 PRO A CA 1
ATOM 786 C C . PRO A 1 95 ? 13.722 -2.210 -11.150 1.00 49.53 95 PRO A C 1
ATOM 788 O O . PRO A 1 95 ? 13.671 -2.919 -12.144 1.00 49.53 95 PRO A O 1
ATOM 791 N N . TYR A 1 96 ? 12.677 -2.147 -10.313 1.00 53.16 96 TYR A N 1
ATOM 792 C CA . TYR A 1 96 ? 11.677 -3.230 -10.256 1.00 53.16 96 TYR A CA 1
ATOM 793 C C . TYR A 1 96 ? 10.203 -2.819 -10.402 1.00 53.16 96 TYR A C 1
ATOM 795 O O . TYR A 1 96 ? 9.328 -3.671 -10.276 1.00 53.16 96 TYR A O 1
ATOM 803 N N . GLY A 1 97 ? 9.869 -1.554 -10.684 1.00 55.53 97 GLY A N 1
ATOM 804 C CA . GLY A 1 97 ? 8.456 -1.181 -10.841 1.00 55.53 97 GLY A CA 1
ATOM 805 C C . GLY A 1 97 ? 8.183 0.281 -11.170 1.00 55.53 97 GLY A C 1
ATOM 806 O O . GLY A 1 97 ? 9.104 1.084 -11.330 1.00 55.53 97 GLY A O 1
ATOM 807 N N . ARG A 1 98 ? 6.888 0.632 -11.243 1.00 53.38 98 ARG A N 1
ATOM 808 C CA . ARG A 1 98 ? 6.448 2.036 -11.288 1.00 53.38 98 ARG A CA 1
ATOM 809 C C . ARG A 1 98 ? 7.080 2.789 -10.121 1.00 53.38 98 ARG A C 1
ATOM 811 O O . ARG A 1 98 ? 7.071 2.308 -8.986 1.00 53.38 98 ARG A O 1
ATOM 818 N N . GLN A 1 99 ? 7.605 3.979 -10.406 1.00 56.84 99 GLN A N 1
ATOM 819 C CA . GLN A 1 99 ? 8.115 4.863 -9.368 1.00 56.84 99 GLN A CA 1
ATOM 820 C C . GLN A 1 99 ? 7.032 5.057 -8.299 1.00 56.84 99 GLN A C 1
ATOM 822 O O . GLN A 1 99 ? 5.880 5.347 -8.650 1.00 56.84 99 GLN A O 1
ATOM 827 N N . PRO A 1 100 ? 7.365 4.921 -7.002 1.00 64.31 100 PRO A N 1
ATOM 828 C CA . PRO A 1 100 ? 6.504 5.482 -5.983 1.00 64.31 100 PRO A CA 1
ATOM 829 C C . PRO A 1 100 ? 6.326 6.957 -6.346 1.00 64.31 100 PRO A C 1
ATOM 831 O O . PRO A 1 100 ? 7.302 7.645 -6.639 1.00 64.31 100 PRO A O 1
ATOM 834 N N . THR A 1 101 ? 5.084 7.438 -6.387 1.00 75.38 101 THR A N 1
ATOM 835 C CA . THR A 1 101 ? 4.835 8.868 -6.630 1.00 75.38 101 THR A CA 1
ATOM 836 C C . THR A 1 101 ? 5.707 9.707 -5.691 1.00 75.38 101 THR A C 1
ATOM 838 O O . THR A 1 101 ? 5.957 9.269 -4.567 1.00 75.38 101 THR A O 1
ATOM 841 N N . LYS A 1 102 ? 6.132 10.910 -6.102 1.00 69.56 102 LYS A N 1
ATOM 842 C CA . LYS A 1 102 ? 6.881 11.840 -5.231 1.00 69.56 102 LYS A CA 1
ATOM 843 C C . LYS A 1 102 ? 6.258 11.916 -3.827 1.00 69.56 102 LYS A C 1
ATOM 845 O O . LYS A 1 102 ? 6.916 11.668 -2.830 1.00 69.56 102 LYS A O 1
ATOM 850 N N . LYS A 1 103 ? 4.926 12.021 -3.778 1.00 69.19 103 LYS A N 1
ATOM 851 C CA . LYS A 1 103 ? 4.113 11.971 -2.553 1.00 69.19 103 LYS A CA 1
ATOM 852 C C . LYS A 1 103 ? 4.328 10.723 -1.680 1.00 69.19 103 LYS A C 1
ATOM 854 O O . LYS A 1 103 ? 4.264 10.817 -0.459 1.00 69.19 103 LYS A O 1
ATOM 859 N N . ALA A 1 104 ? 4.511 9.545 -2.273 1.00 72.19 104 ALA A N 1
ATOM 860 C CA . ALA A 1 104 ? 4.765 8.298 -1.552 1.00 72.19 104 ALA A CA 1
ATOM 861 C C . ALA A 1 104 ? 6.206 8.211 -1.026 1.00 72.19 104 ALA A C 1
ATOM 863 O O . ALA A 1 104 ? 6.408 7.675 0.064 1.00 72.19 104 ALA A O 1
ATOM 864 N N . VAL A 1 105 ? 7.179 8.741 -1.776 1.00 74.12 105 VAL A N 1
ATOM 865 C CA . VAL A 1 105 ? 8.580 8.844 -1.337 1.00 74.12 105 VAL A CA 1
ATOM 866 C C . VAL A 1 105 ? 8.686 9.822 -0.172 1.00 74.12 105 VAL A C 1
ATOM 868 O O . VAL A 1 105 ? 9.101 9.414 0.909 1.00 74.12 105 VAL A O 1
ATOM 871 N N . ASP A 1 106 ? 8.174 11.042 -0.339 1.00 73.94 106 ASP A N 1
ATOM 872 C CA . ASP A 1 106 ? 8.178 12.085 0.692 1.00 73.94 106 ASP A CA 1
ATOM 873 C C . ASP A 1 106 ? 7.483 11.596 1.974 1.00 73.94 106 ASP A C 1
ATOM 875 O O . ASP A 1 106 ? 7.966 11.799 3.085 1.00 73.94 106 ASP A O 1
ATOM 879 N N . ARG A 1 107 ? 6.365 10.865 1.839 1.00 71.50 107 ARG A N 1
ATOM 880 C CA . ARG A 1 107 ? 5.666 10.259 2.983 1.00 71.50 107 ARG A CA 1
ATOM 881 C C . ARG A 1 107 ? 6.519 9.214 3.700 1.00 71.50 107 ARG A C 1
ATOM 883 O O . ARG A 1 107 ? 6.481 9.155 4.925 1.00 71.50 107 ARG A O 1
ATOM 890 N N . ARG A 1 108 ? 7.257 8.371 2.971 1.00 74.69 108 ARG A N 1
ATOM 891 C CA . ARG A 1 108 ? 8.162 7.383 3.581 1.00 74.69 108 ARG A CA 1
ATOM 892 C C . ARG A 1 108 ? 9.329 8.063 4.284 1.00 74.69 108 ARG A C 1
ATOM 894 O O . ARG A 1 108 ? 9.661 7.650 5.387 1.00 74.69 108 ARG A O 1
ATOM 901 N N . GLU A 1 109 ? 9.923 9.087 3.679 1.00 77.38 109 GLU A N 1
ATOM 902 C CA . GLU A 1 109 ? 11.029 9.830 4.286 1.00 77.38 109 GLU A CA 1
ATOM 903 C C . GLU A 1 109 ? 10.589 10.584 5.540 1.00 77.38 109 GLU A C 1
ATOM 905 O O . GLU A 1 109 ? 11.255 10.473 6.569 1.00 77.38 109 GLU A O 1
ATOM 910 N N . MET A 1 110 ? 9.428 11.247 5.508 1.00 70.94 110 MET A N 1
ATOM 911 C CA . MET A 1 110 ? 8.860 11.863 6.709 1.00 70.94 110 MET A CA 1
ATOM 912 C C . MET A 1 110 ? 8.550 10.819 7.784 1.00 70.94 110 MET A C 1
ATOM 914 O O . MET A 1 110 ? 8.955 11.002 8.926 1.00 70.94 110 MET A O 1
ATOM 918 N N . ASN A 1 111 ? 7.946 9.679 7.428 1.00 73.00 111 ASN A N 1
ATOM 919 C CA . ASN A 1 111 ? 7.701 8.596 8.387 1.00 73.00 111 ASN A CA 1
ATOM 920 C C . ASN A 1 111 ? 8.997 7.981 8.949 1.00 73.00 111 ASN A C 1
ATOM 922 O O . ASN A 1 111 ? 8.993 7.442 10.051 1.00 73.00 111 ASN A O 1
ATOM 926 N N . ARG A 1 112 ? 10.105 8.017 8.199 1.00 73.00 112 ARG A N 1
ATOM 927 C CA . ARG A 1 112 ? 11.409 7.527 8.665 1.00 73.00 112 ARG A CA 1
ATOM 928 C C . ARG A 1 112 ? 12.069 8.516 9.622 1.00 73.00 112 ARG A C 1
ATOM 930 O O . ARG A 1 112 ? 12.685 8.090 10.589 1.00 73.00 112 ARG A O 1
ATOM 937 N N . LYS A 1 113 ? 11.969 9.816 9.333 1.00 69.50 113 LYS A N 1
ATOM 938 C CA . LYS A 1 113 ? 12.596 10.885 10.121 1.00 69.50 113 LYS A CA 1
ATOM 939 C C . LYS A 1 113 ? 11.818 11.203 11.398 1.00 69.50 113 LYS A C 1
ATOM 941 O O . LYS A 1 113 ? 12.427 11.483 12.420 1.00 69.50 113 LYS A O 1
ATOM 946 N N . GLU A 1 114 ? 10.492 11.149 11.337 1.00 65.38 114 GLU A N 1
ATOM 947 C CA . GLU A 1 114 ? 9.598 11.563 12.426 1.00 65.38 114 GLU A CA 1
ATOM 948 C C . GLU A 1 114 ? 8.887 10.380 13.111 1.00 65.38 114 GLU A C 1
ATOM 950 O O . GLU A 1 114 ? 8.105 10.578 14.037 1.00 65.38 114 GLU A O 1
ATOM 955 N N . GLY A 1 115 ? 9.150 9.144 12.666 1.00 61.78 115 GLY A N 1
ATOM 956 C CA . GLY A 1 115 ? 8.385 7.956 13.053 1.00 61.78 115 GLY A CA 1
ATOM 957 C C . GLY A 1 115 ? 7.062 7.844 12.286 1.00 61.78 115 GLY A C 1
ATOM 958 O O . GLY A 1 115 ? 6.646 8.766 11.581 1.00 61.78 115 GLY A O 1
ATOM 959 N N . THR A 1 116 ? 6.378 6.695 12.375 1.00 63.22 116 THR A N 1
ATOM 960 C CA . THR A 1 116 ? 5.011 6.573 11.843 1.00 63.22 116 THR A CA 1
ATOM 961 C C . THR A 1 116 ? 4.148 7.617 12.530 1.00 63.22 116 THR A C 1
ATOM 963 O O . THR A 1 116 ? 3.825 7.442 13.703 1.00 63.22 116 THR A O 1
ATOM 966 N N . ARG A 1 117 ? 3.828 8.701 11.807 1.00 55.28 117 ARG A N 1
ATOM 967 C CA . ARG A 1 117 ? 3.083 9.837 12.341 1.00 55.28 117 ARG A CA 1
ATOM 968 C C . ARG A 1 117 ? 1.803 9.334 12.979 1.00 55.28 117 ARG A C 1
ATOM 970 O O . ARG A 1 117 ? 0.837 8.960 12.315 1.00 55.28 117 ARG A O 1
ATOM 977 N N . ASP A 1 118 ? 1.813 9.357 14.298 1.00 61.38 118 ASP A N 1
ATOM 978 C CA . ASP A 1 118 ? 0.625 9.705 15.025 1.00 61.38 118 ASP A CA 1
ATOM 979 C C . ASP A 1 118 ? 0.134 11.027 14.424 1.00 61.38 118 ASP A C 1
ATOM 981 O O . ASP A 1 118 ? 0.835 12.037 14.465 1.00 61.38 118 ASP A O 1
ATOM 985 N N . ASN A 1 119 ? -1.023 11.004 13.763 1.00 69.50 119 ASN A N 1
ATOM 986 C CA . ASN A 1 119 ? -1.523 12.176 13.046 1.00 69.50 119 ASN A CA 1
ATOM 987 C C . ASN A 1 119 ? -1.884 13.333 13.995 1.00 69.50 119 ASN A C 1
ATOM 989 O O . ASN A 1 119 ? -2.333 14.373 13.520 1.00 69.50 119 ASN A O 1
ATOM 993 N N . GLY A 1 120 ? -1.757 13.142 15.315 1.00 74.06 120 GLY A N 1
ATOM 994 C CA . GLY A 1 120 ? -2.121 14.122 16.331 1.00 74.06 120 GLY A CA 1
ATOM 995 C C . GLY A 1 120 ? -3.618 14.407 16.374 1.00 74.06 120 GLY A C 1
ATOM 996 O O . GLY A 1 120 ? -4.036 15.328 17.068 1.00 74.06 120 GLY A O 1
ATOM 997 N N . ASP A 1 121 ? -4.430 13.646 15.630 1.00 86.25 121 ASP A N 1
ATOM 998 C CA . ASP A 1 121 ? -5.874 13.807 15.657 1.00 86.25 121 ASP A CA 1
ATOM 999 C C . ASP A 1 121 ? -6.424 13.433 17.038 1.00 86.25 121 ASP A C 1
ATOM 1001 O O . ASP A 1 121 ? -5.825 12.667 17.797 1.00 86.25 121 ASP A O 1
ATOM 1005 N N . THR A 1 122 ? -7.581 13.993 17.380 1.00 88.44 122 THR A N 1
ATOM 1006 C CA . THR A 1 122 ? -8.235 13.765 18.677 1.00 88.44 122 THR A CA 1
ATOM 1007 C C . THR A 1 122 ? -8.431 12.273 18.965 1.00 88.44 122 THR A C 1
ATOM 1009 O O . THR A 1 122 ? -8.283 11.827 20.100 1.00 88.44 122 THR A O 1
ATOM 1012 N N . VAL A 1 123 ? -8.672 11.467 17.926 1.00 90.88 123 VAL A N 1
ATOM 1013 C CA . VAL A 1 123 ? -8.766 10.004 18.023 1.00 90.88 123 VAL A CA 1
ATOM 1014 C C . VAL A 1 123 ? -7.426 9.365 18.392 1.00 90.88 123 VAL A C 1
ATOM 1016 O O . VAL A 1 123 ? -7.395 8.457 19.218 1.00 90.88 123 VAL A O 1
ATOM 1019 N N . ALA A 1 124 ? -6.322 9.808 17.799 1.00 89.31 124 ALA A N 1
ATOM 1020 C CA . ALA A 1 124 ? -4.991 9.325 18.120 1.00 89.31 124 ALA A CA 1
ATOM 1021 C C . ALA A 1 124 ? -4.622 9.681 19.562 1.00 89.31 124 ALA A C 1
ATOM 1023 O O . ALA A 1 124 ? -4.153 8.806 20.282 1.00 89.31 124 ALA A O 1
ATOM 1024 N N . VAL A 1 125 ? -4.942 10.896 20.025 1.00 89.56 125 VAL A N 1
ATOM 1025 C CA . VAL A 1 125 ? -4.755 11.305 21.430 1.00 89.56 125 VAL A CA 1
ATOM 1026 C C . VAL A 1 125 ? -5.497 10.370 22.393 1.00 89.56 125 VAL A C 1
ATOM 1028 O O . VAL A 1 125 ? -4.913 9.922 23.376 1.00 89.56 125 VAL A O 1
ATOM 1031 N N . ILE A 1 126 ? -6.743 10.002 22.086 1.00 89.12 126 ILE A N 1
ATOM 1032 C CA . ILE A 1 126 ? -7.517 9.033 22.883 1.00 89.12 126 ILE A CA 1
ATOM 1033 C C . ILE A 1 126 ? -6.855 7.654 22.864 1.00 89.12 126 ILE A C 1
ATOM 1035 O O . ILE A 1 126 ? -6.693 7.018 23.903 1.00 89.12 126 ILE A O 1
ATOM 1039 N N . LEU A 1 127 ? -6.439 7.181 21.687 1.00 90.25 127 LEU A N 1
ATOM 1040 C CA . LEU A 1 127 ? -5.834 5.858 21.544 1.00 90.25 127 LEU A CA 1
ATOM 1041 C C . LEU A 1 127 ? -4.425 5.760 22.146 1.00 90.25 127 LEU A C 1
ATOM 1043 O O . LEU A 1 127 ? -4.002 4.648 22.453 1.00 90.25 127 LEU A O 1
ATOM 1047 N N . ARG A 1 128 ? -3.718 6.875 22.380 1.00 88.19 128 ARG A N 1
ATOM 1048 C CA . ARG A 1 128 ? -2.449 6.886 23.137 1.00 88.19 128 ARG A CA 1
ATOM 1049 C C . ARG A 1 128 ? -2.623 6.438 24.585 1.00 88.19 128 ARG A C 1
ATOM 1051 O O . ARG A 1 128 ? -1.684 5.897 25.156 1.00 88.19 128 ARG A O 1
ATOM 1058 N N . GLN A 1 129 ? -3.809 6.628 25.165 1.00 88.50 129 GLN A N 1
ATOM 1059 C CA . GLN A 1 129 ? -4.118 6.165 26.523 1.00 88.50 129 GLN A CA 1
ATOM 1060 C C . GLN A 1 129 ? -4.255 4.632 26.596 1.00 88.50 129 GLN A C 1
ATOM 1062 O O . GLN A 1 129 ? -4.341 4.067 27.682 1.00 88.50 129 GLN A O 1
ATOM 1067 N N . ALA A 1 130 ? -4.293 3.944 25.448 1.00 93.31 130 ALA A N 1
ATOM 1068 C CA . ALA A 1 130 ? -4.492 2.505 25.359 1.00 93.31 130 ALA A CA 1
ATOM 1069 C C . ALA A 1 130 ? -3.157 1.747 25.271 1.00 93.31 130 ALA A C 1
ATOM 1071 O O . ALA A 1 130 ? -2.568 1.597 24.191 1.00 93.31 130 ALA A O 1
ATOM 1072 N N . HIS A 1 131 ? -2.702 1.201 26.396 1.00 92.56 131 HIS A N 1
ATOM 1073 C CA . HIS A 1 131 ? -1.460 0.427 26.449 1.00 92.56 13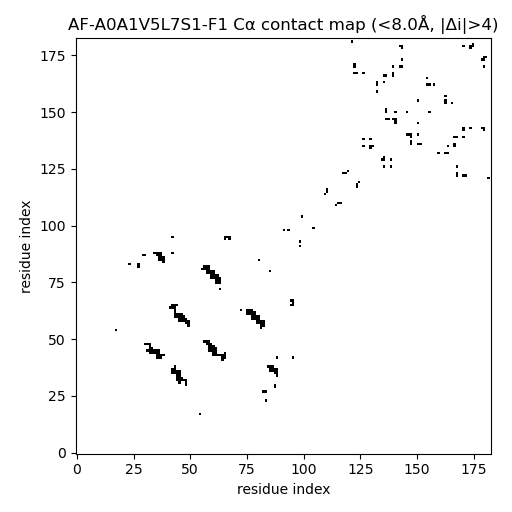1 HIS A CA 1
ATOM 1074 C C . HIS A 1 131 ? -1.637 -0.958 25.811 1.00 92.56 131 HIS A C 1
ATOM 1076 O O . HIS A 1 131 ? -0.821 -1.400 24.996 1.00 92.56 131 HIS A O 1
ATOM 1082 N N . THR A 1 132 ? -2.762 -1.618 26.077 1.00 96.81 132 THR A N 1
ATOM 1083 C CA . THR A 1 132 ? -3.059 -2.963 25.571 1.00 96.81 132 THR A CA 1
ATOM 1084 C C . THR A 1 132 ? -4.091 -2.949 24.444 1.00 96.81 132 THR A C 1
ATOM 1086 O O . THR A 1 132 ? -4.733 -1.940 24.152 1.00 96.81 132 THR A O 1
ATOM 1089 N N . LEU A 1 133 ? -4.241 -4.085 23.759 1.00 96.25 133 LEU A N 1
ATOM 1090 C CA . LEU A 1 133 ? -5.285 -4.245 22.747 1.00 96.25 133 LEU A CA 1
ATOM 1091 C C . LEU A 1 133 ? -6.685 -4.261 23.378 1.00 96.25 133 LEU A C 1
ATOM 1093 O O . LEU A 1 133 ? -7.635 -3.757 22.781 1.00 96.25 133 LEU A O 1
ATOM 1097 N N . ASP A 1 134 ? -6.788 -4.773 24.601 1.00 97.69 134 ASP A N 1
ATOM 1098 C CA . ASP A 1 134 ? -8.027 -4.788 25.368 1.00 97.69 134 ASP A CA 1
ATOM 1099 C C . ASP A 1 134 ? -8.461 -3.366 25.740 1.00 97.69 134 ASP A C 1
ATOM 1101 O O . ASP A 1 134 ? -9.629 -3.014 25.576 1.00 97.69 134 ASP A O 1
ATOM 1105 N N . ASP A 1 135 ? -7.510 -2.498 26.101 1.00 97.25 135 ASP A N 1
ATOM 1106 C CA . ASP A 1 135 ? -7.775 -1.072 26.320 1.00 97.25 135 ASP A CA 1
ATOM 1107 C C . ASP A 1 135 ? -8.317 -0.394 25.065 1.00 97.25 135 ASP A C 1
ATOM 1109 O O . ASP A 1 135 ? -9.259 0.394 25.147 1.00 97.25 135 ASP A O 1
ATOM 1113 N N . VAL A 1 136 ? -7.765 -0.727 23.892 1.00 97.50 136 VAL A N 1
ATOM 1114 C CA . VAL A 1 136 ? -8.237 -0.180 22.614 1.00 97.50 136 VAL A CA 1
ATOM 1115 C C . VAL A 1 136 ? -9.684 -0.582 22.361 1.00 97.50 136 VAL A C 1
ATOM 1117 O O . VAL A 1 136 ? -10.487 0.269 21.971 1.00 97.50 136 VAL A O 1
ATOM 1120 N N . TYR A 1 137 ? -10.039 -1.847 22.584 1.00 98.00 137 TYR A N 1
ATOM 1121 C CA . TYR A 1 137 ? -11.414 -2.314 22.425 1.00 98.00 137 TYR A CA 1
ATOM 1122 C C . TYR A 1 137 ? -12.365 -1.638 23.405 1.00 98.00 137 TYR A C 1
ATOM 1124 O O . TYR A 1 137 ? -13.392 -1.112 22.977 1.00 98.00 137 TYR A O 1
ATOM 1132 N N . ARG A 1 138 ? -11.993 -1.577 24.684 1.00 97.62 138 ARG A N 1
ATOM 1133 C CA . ARG A 1 138 ? -12.776 -0.947 25.748 1.00 97.62 138 ARG A CA 1
ATOM 1134 C C . ARG A 1 138 ? -13.007 0.544 25.497 1.00 97.62 138 ARG A C 1
ATOM 1136 O O . ARG A 1 138 ? -14.144 1.009 25.561 1.00 97.62 138 ARG A O 1
ATOM 1143 N N . LEU A 1 139 ? -11.959 1.294 25.144 1.00 95.94 139 LEU A N 1
ATOM 1144 C CA . LEU A 1 139 ? -12.060 2.716 24.793 1.00 95.94 139 LEU A CA 1
ATOM 1145 C C . LEU A 1 139 ? -12.915 2.921 23.542 1.00 95.94 139 LEU A C 1
ATOM 1147 O O . LEU A 1 139 ? -13.807 3.767 23.528 1.00 95.94 139 LEU A O 1
ATOM 1151 N N . THR A 1 140 ? -12.693 2.115 22.502 1.00 95.81 140 THR A N 1
ATOM 1152 C CA . THR A 1 140 ? -13.464 2.211 21.256 1.00 95.81 140 THR A CA 1
ATOM 1153 C C . THR A 1 140 ? -14.944 1.911 21.491 1.00 95.81 140 THR A C 1
ATOM 1155 O O . THR A 1 140 ? -15.796 2.645 20.994 1.00 95.81 140 THR A O 1
ATOM 1158 N N . ALA A 1 141 ? -15.255 0.873 22.270 1.00 96.50 141 ALA A N 1
ATOM 1159 C CA . ALA A 1 141 ? -16.609 0.501 22.669 1.00 96.50 141 ALA A CA 1
ATOM 1160 C C . ALA A 1 141 ? -17.296 1.631 23.447 1.00 96.50 141 ALA A C 1
ATOM 1162 O O . ALA A 1 141 ? -18.392 2.051 23.072 1.00 96.50 141 ALA A O 1
ATOM 1163 N N . LYS A 1 142 ? -16.607 2.185 24.456 1.00 95.19 142 LYS A N 1
ATOM 1164 C CA . LYS A 1 142 ? -17.083 3.313 25.268 1.00 95.19 142 LYS A CA 1
ATOM 1165 C C . LYS A 1 142 ? -17.421 4.532 24.412 1.00 95.19 142 LYS A C 1
ATOM 1167 O O . LYS A 1 142 ? -18.501 5.091 24.554 1.00 95.19 142 LYS A O 1
ATOM 1172 N N . HIS A 1 143 ? -16.519 4.935 23.519 1.00 94.06 143 HIS A N 1
ATOM 1173 C CA . HIS A 1 143 ? -16.724 6.119 22.688 1.00 94.06 143 HIS A CA 1
ATOM 1174 C C . HIS A 1 143 ? -17.805 5.907 21.622 1.00 94.06 143 HIS A C 1
ATOM 1176 O O . HIS A 1 143 ? -18.602 6.804 21.380 1.00 94.06 143 HIS A O 1
ATOM 1182 N N . LEU A 1 144 ? -17.874 4.729 20.998 1.00 94.62 144 LEU A N 1
ATOM 1183 C CA . LEU A 1 144 ? -18.876 4.448 19.964 1.00 94.62 144 LEU A CA 1
ATOM 1184 C C . LEU A 1 144 ? -20.258 4.066 20.516 1.00 94.62 144 LEU A C 1
ATOM 1186 O O . LEU A 1 144 ? -21.190 3.954 19.723 1.00 94.62 144 LEU A O 1
ATOM 1190 N N . GLY A 1 145 ? -20.391 3.820 21.823 1.00 94.75 145 GLY A N 1
ATOM 1191 C CA . GLY A 1 145 ? -21.634 3.325 22.420 1.00 94.75 145 GLY A CA 1
ATOM 1192 C C . GLY A 1 145 ? -22.014 1.918 21.943 1.00 94.75 145 GLY A C 1
ATOM 1193 O O . GLY A 1 145 ? -23.193 1.618 21.783 1.00 94.75 145 GLY A O 1
ATOM 1194 N N . VAL A 1 146 ? -21.025 1.058 21.670 1.00 96.69 146 VAL A N 1
ATOM 1195 C CA . VAL A 1 146 ? -21.232 -0.333 21.217 1.00 96.69 146 VAL A CA 1
ATOM 1196 C C . VAL A 1 146 ? -20.648 -1.320 22.220 1.00 96.69 146 VAL A C 1
ATOM 1198 O O . VAL A 1 146 ? -19.788 -0.956 23.019 1.00 96.69 146 VAL A O 1
ATOM 1201 N N . LYS A 1 147 ? -21.068 -2.588 22.172 1.00 97.75 147 LYS A N 1
ATOM 1202 C CA . LYS A 1 147 ? -20.494 -3.620 23.043 1.00 97.75 147 LYS A CA 1
ATOM 1203 C C . LYS A 1 147 ? -19.097 -4.011 22.566 1.00 97.75 147 LYS A C 1
ATOM 1205 O O . LYS A 1 147 ? -18.845 -4.175 21.373 1.00 97.75 147 LYS A O 1
ATOM 1210 N N . GLU A 1 148 ? -18.194 -4.226 23.518 1.00 97.88 148 GLU A N 1
ATOM 1211 C CA . GLU A 1 148 ? -16.830 -4.678 23.234 1.00 97.88 148 GLU A CA 1
ATOM 1212 C C . GLU A 1 148 ? -16.810 -6.038 22.516 1.00 97.88 148 GLU A C 1
ATOM 1214 O O . GLU A 1 148 ? -16.054 -6.233 21.562 1.00 97.88 148 GLU A O 1
ATOM 1219 N N . ALA A 1 149 ? -17.698 -6.949 22.927 1.00 98.06 149 ALA A N 1
ATOM 1220 C CA . ALA A 1 149 ? -17.846 -8.274 22.332 1.00 98.06 149 ALA A CA 1
ATOM 1221 C C . ALA A 1 149 ? -18.120 -8.206 20.820 1.00 98.06 149 ALA A C 1
ATOM 1223 O O . ALA A 1 149 ? -17.521 -8.965 20.062 1.00 98.06 149 ALA A O 1
ATOM 1224 N N . ASP A 1 150 ? -18.928 -7.244 20.361 1.00 98.06 150 ASP A N 1
ATOM 1225 C CA . ASP A 1 150 ? -19.241 -7.071 18.936 1.00 98.06 150 ASP A CA 1
ATOM 1226 C C . ASP A 1 150 ? -18.009 -6.618 18.139 1.00 98.06 150 ASP A C 1
ATOM 1228 O O . ASP A 1 150 ? -17.798 -7.015 16.988 1.00 98.06 150 ASP A O 1
ATOM 1232 N N . LEU A 1 151 ? -17.162 -5.782 18.749 1.00 97.94 151 LEU A N 1
ATOM 1233 C CA . LEU A 1 151 ? -15.903 -5.356 18.143 1.00 97.94 151 LEU A CA 1
ATOM 1234 C C . LEU A 1 151 ? -14.921 -6.527 18.044 1.00 97.94 151 LEU A C 1
ATOM 1236 O O . LEU A 1 151 ? -14.314 -6.711 16.987 1.00 97.94 151 LEU A O 1
ATOM 1240 N N . ARG A 1 152 ? -14.800 -7.338 19.101 1.00 98.06 152 ARG A N 1
ATOM 1241 C CA . ARG A 1 152 ? -13.929 -8.523 19.116 1.00 98.06 152 ARG A CA 1
ATOM 1242 C C . ARG A 1 152 ? -14.417 -9.619 18.181 1.00 98.06 152 ARG A C 1
ATOM 1244 O O . ARG A 1 152 ? -13.604 -10.189 17.467 1.00 98.06 152 ARG A O 1
ATOM 1251 N N . ALA A 1 153 ? -15.719 -9.867 18.104 1.00 98.25 153 ALA A N 1
ATOM 1252 C CA . ALA A 1 153 ? -16.278 -10.809 17.139 1.00 98.25 153 ALA A CA 1
ATOM 1253 C C . ALA A 1 153 ? -15.948 -10.380 15.699 1.00 98.25 153 ALA A C 1
ATOM 1255 O O . ALA A 1 153 ? -15.570 -11.197 14.861 1.00 98.25 153 ALA A O 1
ATOM 1256 N N . LYS A 1 154 ? -16.015 -9.071 15.415 1.00 98.12 154 LYS A N 1
ATOM 1257 C CA . LYS A 1 154 ? -15.736 -8.538 14.077 1.00 98.12 154 LYS A CA 1
ATOM 1258 C C . LYS A 1 154 ? -14.247 -8.530 13.715 1.00 98.12 154 LYS A C 1
ATOM 1260 O O . LYS A 1 154 ? -13.902 -8.802 12.562 1.00 98.12 154 LYS A O 1
ATOM 1265 N N . TYR A 1 155 ? -13.376 -8.167 14.655 1.00 98.25 155 TYR A N 1
ATOM 1266 C CA . TYR A 1 155 ? -11.965 -7.874 14.377 1.00 98.25 155 TYR A CA 1
ATOM 1267 C C . TYR A 1 155 ? -10.969 -8.825 15.041 1.00 98.25 155 TYR A C 1
ATOM 1269 O O . TYR A 1 155 ? -9.807 -8.819 14.650 1.00 98.25 155 TYR A O 1
ATOM 1277 N N . GLY A 1 156 ? -11.388 -9.673 15.977 1.00 97.75 156 GLY A N 1
ATOM 1278 C CA . GLY A 1 156 ? -10.505 -10.542 16.763 1.00 97.75 156 GLY A CA 1
ATOM 1279 C C . GLY A 1 156 ? -9.685 -11.525 15.927 1.00 97.75 156 GLY A C 1
ATOM 1280 O O . GLY A 1 156 ? -8.595 -11.907 16.330 1.00 97.75 156 GLY A O 1
ATOM 1281 N N . ARG A 1 157 ? -10.156 -11.860 14.719 1.00 97.75 157 ARG A N 1
ATOM 1282 C CA . ARG A 1 157 ? -9.424 -12.679 13.738 1.00 97.75 157 ARG A CA 1
ATOM 1283 C C . ARG A 1 157 ? -8.249 -11.971 13.047 1.00 97.75 157 ARG A C 1
ATOM 1285 O O . ARG A 1 157 ? -7.497 -12.612 12.324 1.00 97.75 157 ARG A O 1
ATOM 1292 N N . LEU A 1 158 ? -8.140 -10.647 13.167 1.00 97.38 158 LEU A N 1
ATOM 1293 C CA . LEU A 1 158 ? -7.085 -9.857 12.522 1.00 97.38 158 LEU A CA 1
ATOM 1294 C C . LEU A 1 158 ? -5.819 -9.845 13.383 1.00 97.38 158 LEU A C 1
ATOM 1296 O O . LEU A 1 158 ? -5.877 -10.118 14.577 1.00 97.38 158 LEU A O 1
ATOM 1300 N N . ASN A 1 159 ? -4.668 -9.468 12.825 1.00 97.62 159 ASN A N 1
ATOM 1301 C CA . ASN A 1 159 ? -3.477 -9.279 13.661 1.00 97.62 159 ASN A CA 1
ATOM 1302 C C . ASN A 1 159 ? -3.604 -8.016 14.552 1.00 97.62 159 ASN A C 1
ATOM 1304 O O . ASN A 1 159 ? -4.351 -7.096 14.199 1.00 97.62 159 ASN A O 1
ATOM 1308 N N . PRO A 1 160 ? -2.878 -7.917 15.685 1.00 95.19 160 PRO A N 1
ATOM 1309 C CA . PRO A 1 160 ? -3.038 -6.813 16.640 1.00 95.19 160 PRO A CA 1
ATOM 1310 C C . PRO A 1 160 ? -2.910 -5.409 16.028 1.00 95.19 160 PRO A C 1
ATOM 1312 O O . PRO A 1 160 ? -3.675 -4.509 16.376 1.00 95.19 160 PRO A O 1
ATOM 1315 N N . GLY A 1 161 ? -1.994 -5.215 15.073 1.00 92.88 161 GLY A N 1
ATOM 1316 C CA . GLY A 1 161 ? -1.828 -3.935 14.379 1.00 92.88 161 GLY A CA 1
ATOM 1317 C C . GLY A 1 161 ? -3.057 -3.558 13.546 1.00 92.88 161 GLY A C 1
ATOM 1318 O O . GLY A 1 161 ? -3.558 -2.435 13.630 1.00 92.88 161 GLY A O 1
ATOM 1319 N N . GLN A 1 162 ? -3.603 -4.518 12.797 1.00 93.69 162 GLN A N 1
ATOM 1320 C CA . GLN A 1 162 ? -4.838 -4.337 12.034 1.00 93.69 162 GLN A CA 1
ATOM 1321 C C . GLN A 1 162 ? -6.051 -4.094 12.935 1.00 93.69 162 GLN A C 1
ATOM 1323 O O . GLN A 1 162 ? -6.919 -3.299 12.573 1.00 93.69 162 GLN A O 1
ATOM 1328 N N . GLN A 1 163 ? -6.123 -4.743 14.099 1.00 97.44 163 GLN A N 1
ATOM 1329 C CA . GLN A 1 163 ? -7.198 -4.520 15.068 1.00 97.44 163 GLN A CA 1
ATOM 1330 C C . GLN A 1 163 ? -7.190 -3.068 15.572 1.00 97.44 163 GLN A C 1
ATOM 1332 O O . GLN A 1 163 ? -8.200 -2.371 15.443 1.00 97.44 163 GLN A O 1
ATOM 1337 N N . ARG A 1 164 ? -6.031 -2.565 16.028 1.00 95.50 164 ARG A N 1
ATOM 1338 C CA . ARG A 1 164 ? -5.870 -1.163 16.465 1.00 95.50 164 ARG A CA 1
ATOM 1339 C C . ARG A 1 164 ? -6.228 -0.173 15.357 1.00 95.50 164 ARG A C 1
ATOM 1341 O O . ARG A 1 164 ? -6.971 0.782 15.589 1.00 95.50 164 ARG A O 1
ATOM 1348 N N . MET A 1 165 ? -5.754 -0.432 14.137 1.00 95.25 165 MET A N 1
ATOM 1349 C CA . MET A 1 165 ? -6.039 0.409 12.975 1.00 95.25 165 MET A CA 1
ATOM 1350 C C . MET A 1 165 ? -7.541 0.468 12.656 1.00 95.25 165 MET A C 1
ATOM 1352 O O . MET A 1 165 ? -8.079 1.554 12.436 1.00 95.25 165 MET A O 1
ATOM 1356 N N . ASN A 1 166 ? -8.236 -0.673 12.655 1.00 97.50 166 ASN A N 1
ATOM 1357 C CA . ASN A 1 166 ? -9.671 -0.720 12.372 1.00 97.50 166 ASN A CA 1
ATOM 1358 C C . ASN A 1 166 ? -10.499 -0.008 13.447 1.00 97.50 166 ASN A C 1
ATOM 1360 O O . ASN A 1 166 ? -11.399 0.759 13.098 1.00 97.50 166 ASN A O 1
ATOM 1364 N N . CYS A 1 167 ? -10.173 -0.196 14.729 1.00 96.50 167 CYS A N 1
ATOM 1365 C CA . CYS A 1 167 ? -10.803 0.535 15.830 1.00 96.50 167 CYS A CA 1
ATOM 1366 C C . CYS A 1 167 ? -10.624 2.054 15.675 1.00 96.50 167 CYS A C 1
ATOM 1368 O O . CYS A 1 167 ? -11.609 2.798 15.698 1.00 96.50 167 CYS A O 1
ATOM 1370 N N . GLY A 1 168 ? -9.400 2.513 15.388 1.00 95.56 168 GLY A N 1
ATOM 1371 C CA . GLY A 1 168 ? -9.125 3.931 15.148 1.00 95.56 168 GLY A CA 1
ATOM 1372 C C . GLY A 1 168 ? -9.859 4.503 13.935 1.00 95.56 168 GLY A C 1
ATOM 1373 O O . GLY A 1 168 ? -10.429 5.589 14.013 1.00 95.56 168 GLY A O 1
ATOM 1374 N N . ASN A 1 169 ? -9.936 3.767 12.826 1.00 96.19 169 ASN A N 1
ATOM 1375 C CA . ASN A 1 169 ? -10.704 4.201 11.654 1.00 96.19 169 ASN A CA 1
ATOM 1376 C C . ASN A 1 169 ? -12.201 4.335 11.960 1.00 96.19 169 ASN A C 1
ATOM 1378 O O . ASN A 1 169 ? -12.860 5.247 11.457 1.00 96.19 169 ASN A O 1
ATOM 1382 N N . ARG A 1 170 ? -12.737 3.462 12.817 1.00 96.25 170 ARG A N 1
ATOM 1383 C CA . ARG A 1 170 ? -14.140 3.501 13.238 1.00 96.25 170 ARG A CA 1
ATOM 1384 C C . ARG A 1 170 ? -14.438 4.737 14.088 1.00 96.25 170 ARG A C 1
ATOM 1386 O O . ARG A 1 170 ? -15.426 5.420 13.819 1.00 96.25 170 ARG A O 1
ATOM 1393 N N . LEU A 1 171 ? -13.551 5.064 15.032 1.00 95.44 171 LEU A N 1
ATOM 1394 C CA . LEU A 1 171 ? -13.617 6.302 15.815 1.00 95.44 171 LEU A CA 1
ATOM 1395 C C . LEU A 1 171 ? -13.535 7.539 14.915 1.00 95.44 171 LEU A C 1
ATOM 1397 O O . LEU A 1 171 ? -14.405 8.402 14.988 1.00 95.44 171 LEU A O 1
ATOM 1401 N N . ARG A 1 172 ? -12.575 7.595 13.983 1.00 94.94 172 ARG A N 1
ATOM 1402 C CA . ARG A 1 172 ? -12.465 8.710 13.020 1.00 94.94 172 ARG A CA 1
ATOM 1403 C C . ARG A 1 172 ? -13.734 8.887 12.190 1.00 94.94 172 ARG A C 1
ATOM 1405 O O . ARG A 1 172 ? -14.195 10.009 11.996 1.00 94.94 172 ARG A O 1
ATOM 1412 N N . GLY A 1 173 ? -14.328 7.785 11.728 1.00 95.00 173 GLY A N 1
ATOM 1413 C CA . GLY A 1 173 ? -15.587 7.812 10.986 1.00 95.00 173 GLY A CA 1
ATOM 1414 C C . GLY A 1 173 ? -16.770 8.312 11.820 1.00 95.00 173 GLY A C 1
ATOM 1415 O O . GLY A 1 173 ? -17.617 9.038 11.307 1.00 95.00 173 GLY A O 1
ATOM 1416 N N . ALA A 1 174 ? -16.841 7.956 13.103 1.00 94.88 174 ALA A N 1
ATOM 1417 C CA . ALA A 1 174 ? -17.866 8.468 14.011 1.00 94.88 174 ALA A CA 1
ATOM 1418 C C . ALA A 1 174 ? -17.663 9.958 14.334 1.00 94.88 174 ALA A C 1
ATOM 1420 O O . ALA A 1 174 ? -18.628 10.716 14.280 1.00 94.88 174 ALA A O 1
ATOM 1421 N N . HIS A 1 175 ? -16.418 10.392 14.549 1.00 93.69 175 HIS A N 1
ATOM 1422 C CA . HIS A 1 175 ? -16.068 11.798 14.765 1.00 93.69 175 HIS A CA 1
ATOM 1423 C C . HIS A 1 175 ? -16.448 12.669 13.564 1.00 93.69 175 HIS A C 1
ATOM 1425 O O . HIS A 1 175 ? -17.143 13.667 13.718 1.00 93.69 175 HIS A O 1
ATOM 1431 N N . LYS A 1 176 ? -16.099 12.240 12.343 1.00 92.50 176 LYS A N 1
ATOM 1432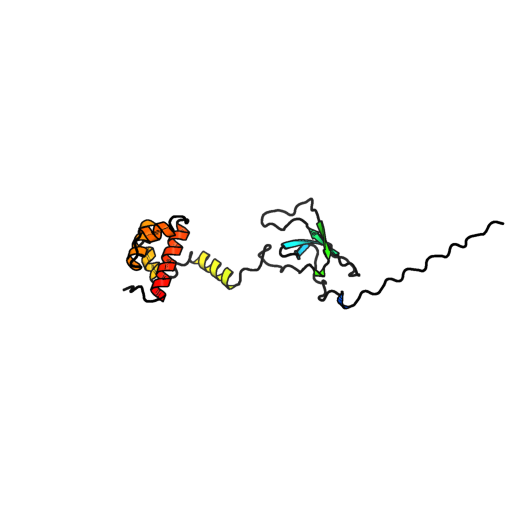 C CA . LYS A 1 176 ? -16.464 12.955 11.108 1.00 92.50 176 LYS A CA 1
ATOM 1433 C C . LYS A 1 176 ? -17.983 13.106 10.924 1.00 92.50 176 LYS A C 1
ATOM 1435 O O . LYS A 1 176 ? -18.422 14.036 10.261 1.00 92.50 176 LYS A O 1
ATOM 1440 N N . ARG A 1 177 ? -18.778 12.196 11.495 1.00 93.12 177 ARG A N 1
ATOM 1441 C CA . ARG A 1 177 ? -20.251 12.231 11.456 1.00 93.12 177 ARG A CA 1
ATOM 1442 C C . ARG A 1 177 ? -20.879 12.983 12.635 1.00 93.12 177 ARG A C 1
ATOM 1444 O O . ARG A 1 177 ? -22.096 12.978 12.747 1.00 93.12 177 ARG A O 1
ATOM 1451 N N . GLY A 1 178 ? -20.07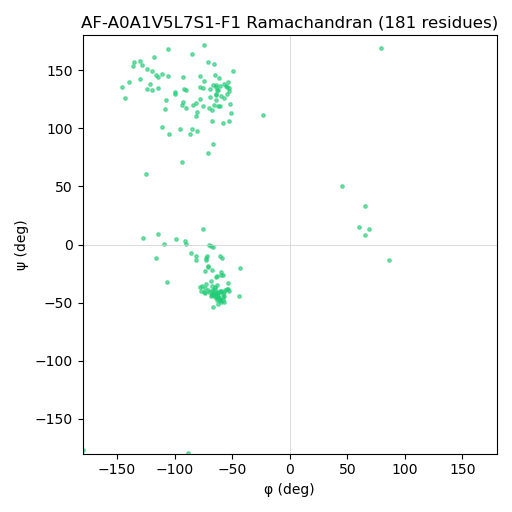9 13.569 13.530 1.00 90.25 178 GLY A N 1
ATOM 1452 C CA . GLY A 1 178 ? -20.578 14.242 14.734 1.00 90.25 178 GLY A CA 1
ATOM 1453 C C . GLY A 1 178 ? -21.190 13.297 15.776 1.00 90.25 178 GLY A C 1
ATOM 1454 O O . GLY A 1 178 ? -21.851 13.753 16.701 1.00 90.25 178 GLY A O 1
ATOM 1455 N N . LEU A 1 179 ? -20.975 11.982 15.644 1.00 86.50 179 LEU A N 1
ATOM 1456 C CA . LEU A 1 179 ? -21.487 10.970 16.580 1.00 86.50 179 LEU A CA 1
ATOM 1457 C C . LEU A 1 179 ? -20.607 10.830 17.830 1.00 86.50 179 LEU A C 1
ATOM 1459 O O . LEU A 1 179 ? -21.010 10.197 18.799 1.00 86.50 179 LEU A O 1
ATOM 1463 N N . LEU A 1 180 ? -19.403 11.404 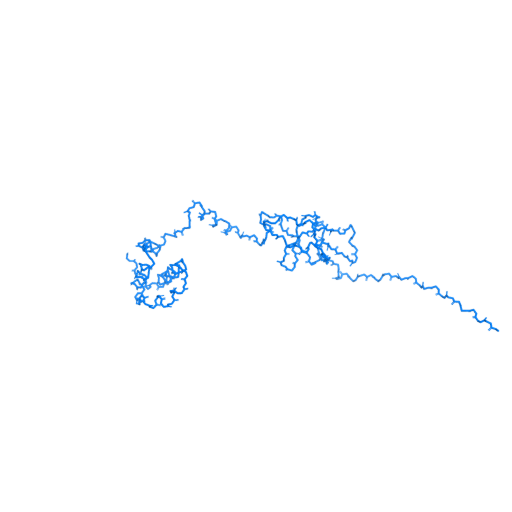17.801 1.00 83.62 180 LEU A N 1
ATOM 1464 C CA . LEU A 1 180 ? -18.513 11.498 18.951 1.00 83.62 180 LEU A CA 1
ATOM 1465 C C . LEU A 1 180 ? -18.469 12.943 19.431 1.00 83.62 180 LEU A C 1
ATOM 1467 O O . LEU A 1 180 ? -17.962 13.808 18.720 1.00 83.62 180 LEU A O 1
ATOM 1471 N N . LYS A 1 181 ? -18.939 13.179 20.656 1.00 70.75 181 LYS A N 1
ATOM 1472 C CA . LYS A 1 181 ? -18.604 14.389 21.406 1.00 70.75 181 LYS A CA 1
ATOM 1473 C C . LYS A 1 181 ? -17.301 14.111 22.144 1.00 70.75 181 LYS A C 1
ATOM 1475 O O . LYS A 1 181 ? -17.294 13.445 23.176 1.00 70.75 181 LYS A O 1
ATOM 1480 N N . LEU A 1 182 ? -16.194 14.508 21.530 1.00 69.44 182 LEU A N 1
ATOM 1481 C CA . LEU A 1 182 ? -14.902 14.530 22.201 1.00 69.44 182 LEU A CA 1
ATOM 1482 C C . LEU A 1 182 ? -14.852 15.870 22.935 1.00 69.44 182 LEU A C 1
ATOM 1484 O O . LEU A 1 182 ? -14.693 16.900 22.286 1.00 69.44 182 LEU A O 1
ATOM 1488 N N . ASN A 1 183 ? -15.139 15.839 24.237 1.00 61.16 183 ASN A N 1
ATOM 1489 C CA . ASN A 1 183 ? -14.992 17.001 25.114 1.00 61.16 183 ASN A CA 1
ATOM 1490 C C . ASN A 1 183 ? -13.513 17.273 25.378 1.00 61.16 183 ASN A C 1
ATOM 1492 O O . ASN A 1 183 ? -12.769 16.275 25.541 1.00 61.16 183 ASN A O 1
#

pLDDT: mean 78.73, std 14.98, range [47.19, 98.25]

Solvent-accessible surface area (backbone atoms only — not comparable to full-atom values): 11679 Å² total; per-residue (Å²): 138,85,83,82,79,81,82,78,77,81,76,81,83,75,81,77,82,77,61,75,87,74,54,68,95,60,84,72,83,82,72,51,67,76,40,46,29,34,43,92,95,38,55,26,42,30,70,41,69,66,95,63,88,56,102,74,46,47,27,33,29,42,66,58,68,74,51,99,89,57,77,81,70,89,83,70,58,64,47,75,41,54,50,83,64,45,43,83,46,77,95,49,101,58,91,80,63,83,74,69,51,70,72,55,48,54,49,50,52,49,31,67,76,70,39,79,69,72,82,74,41,74,63,50,60,57,52,69,74,32,88,48,72,66,44,44,43,51,52,46,17,65,63,68,74,47,62,46,67,61,53,44,72,73,37,60,88,49,57,72,69,57,35,55,50,52,50,50,52,50,52,47,54,33,43,77,68,65,69,42,85,82,126